Protein 2VCL (pdb70)

CATH classification: 3.40.1500.20

Nearest PDB structures (foldseek):
  2vcl-assembly1_A  TM=1.005E+00  e=4.544E-38  Prochlorococcus phage P-SSM2
  2vck-assembly1_A  TM=9.752E-01  e=2.702E-35  Prochlorococcus phage P-SSM2
  2x9i-assembly3_C  TM=9.672E-01  e=1.635E-34  Prochlorococcus phage P-SSM2
  2vgr-assembly2_B  TM=9.814E-01  e=5.224E-34  Prochlorococcus phage P-SSM2
  2vgr-assembly3_C  TM=9.741E-01  e=4.651E-34  Prochlorococcus phage P-SSM2

Secondary structure (DSSP, 8-state):
-TTHHHHHHHHHH-TT-EEEEEEEEEEE----EEEEEEEEEETTEEEEEEEEEEETTEEEEEEEEEEPBSS-PPEE-----BTTBEEEEE-EE-SSTT-----TTS----SSS------S--TT-EEEEE-GGGGGGGHHHHHHHHHHHH--TTT---B--GGGGHHHHH---------TTT-HHHHHHHIIIIITTT-

B-factor: mean 17.0, std 8.69, range [6.97, 57.71]

Organism: Prochlorococcus phage P-SSM2 (NCBI:txid268746)

Structure (mmCIF, N/CA/C/O backbone):
data_2VCL
#
_entry.id   2VCL
#
_cell.length_a   42.500
_cell.length_b   72.470
_cell.length_c   90.940
_cell.angle_alpha   90.00
_cell.angle_beta   90.00
_cell.angle_gamma   90.00
#
_symmetry.space_group_name_H-M   'P 21 21 21'
#
loop_
_entity.id
_entity.type
_entity.pdbx_description
1 polymer 'CYANOBACTERIAL PHYCOERYTHROBILIN'
2 non-polymer GLYCEROL
3 water water
#
loop_
_atom_site.group_PDB
_atom_site.id
_atom_site.type_symbol
_atom_site.label_atom_id
_atom_site.label_alt_id
_atom_site.label_comp_id
_atom_site.label_asym_id
_atom_site.label_entity_id
_atom_site.label_seq_id
_atom_site.pdbx_PDB_ins_code
_atom_site.Cartn_x
_atom_site.Cartn_y
_atom_site.Cartn_z
_atom_site.occupancy
_atom_site.B_iso_or_equiv
_atom_site.auth_seq_id
_atom_site.auth_comp_id
_atom_site.auth_asym_id
_atom_site.auth_atom_id
_atom_site.pdbx_PDB_model_num
ATOM 1 N N . THR A 1 22 ? 12.136 1.834 6.756 1.00 21.05 22 THR A N 1
ATOM 2 C CA . THR A 1 22 ? 11.272 3.026 6.431 1.00 18.57 22 THR A CA 1
ATOM 3 C C . THR A 1 22 ? 12.087 4.077 5.711 1.00 18.03 22 THR A C 1
ATOM 4 O O . THR A 1 22 ? 13.302 4.279 6.025 1.00 20.89 22 THR A O 1
ATOM 8 N N . ILE A 1 23 ? 11.436 4.759 4.767 1.00 13.93 23 ILE A N 1
ATOM 9 C CA . ILE A 1 23 ? 12.097 5.858 4.075 1.00 12.48 23 ILE A CA 1
ATOM 10 C C . ILE A 1 23 ? 12.293 7.065 4.987 1.00 11.18 23 ILE A C 1
ATOM 11 O O . ILE A 1 23 ? 13.041 7.984 4.618 1.00 11.16 23 ILE A O 1
ATOM 16 N N . TRP A 1 24 ? 11.725 7.032 6.193 1.00 9.80 24 TRP A N 1
ATOM 17 C CA . TRP A 1 24 ? 11.782 8.174 7.108 1.00 8.78 24 TRP A CA 1
ATOM 18 C C . TRP A 1 24 ? 12.890 8.088 8.145 1.00 8.21 24 TRP A C 1
ATOM 19 O O . TRP A 1 24 ? 12.921 8.939 9.072 1.00 9.44 24 TRP A O 1
ATOM 30 N N . GLN A 1 25 ? 13.748 7.058 8.051 1.00 9.91 25 GLN A N 1
ATOM 31 C CA . GLN A 1 25 ? 14.740 6.843 9.121 1.00 10.10 25 GLN A CA 1
ATOM 32 C C . GLN A 1 25 ? 15.600 8.043 9.419 1.00 10.09 25 GLN A C 1
ATOM 33 O O . GLN A 1 25 ? 15.937 8.286 10.589 1.00 11.16 25 GLN A O 1
ATOM 39 N N . ASN A 1 26 ? 15.982 8.823 8.402 1.00 9.23 26 ASN A N 1
ATOM 40 C CA . ASN A 1 26 ? 16.845 9.954 8.720 1.00 9.95 26 ASN A CA 1
ATOM 41 C C . ASN A 1 26 ? 16.111 11.062 9.463 1.00 9.36 26 ASN A C 1
ATOM 42 O O . ASN A 1 26 ? 16.715 11.782 10.284 1.00 10.99 26 ASN A O 1
ATOM 47 N N . TYR A 1 27 ? 14.810 11.217 9.170 1.00 9.74 27 TYR A N 1
ATOM 48 C CA . TYR A 1 27 ? 13.996 12.172 9.926 1.00 8.34 27 TYR A CA 1
ATOM 49 C C . TYR A 1 27 ? 13.877 11.704 11.359 1.00 8.90 27 TYR A C 1
ATOM 50 O O . TYR A 1 27 ? 14.001 12.498 12.283 1.00 10.25 27 TYR A O 1
ATOM 59 N N . ILE A 1 28 ? 13.605 10.410 11.526 1.00 8.91 28 ILE A N 1
ATOM 60 C CA . ILE A 1 28 ? 13.361 9.859 12.890 1.00 9.70 28 ILE A CA 1
ATOM 61 C C . ILE A 1 28 ? 14.668 10.004 13.677 1.00 10.75 28 ILE A C 1
ATOM 62 O O . ILE A 1 28 ? 14.669 10.424 14.865 1.00 10.56 28 ILE A O 1
ATOM 67 N N . ASP A 1 29 ? 15.786 9.648 13.047 1.00 10.94 29 ASP A N 1
ATOM 68 C CA . ASP A 1 29 ? 17.082 9.809 13.745 1.00 11.59 29 ASP A CA 1
ATOM 69 C C . ASP A 1 29 ? 17.335 11.259 14.145 1.00 11.53 29 ASP A C 1
ATOM 70 O O . ASP A 1 29 ? 17.794 11.528 15.259 1.00 12.92 29 ASP A O 1
ATOM 75 N N . ALA A 1 30 ? 17.010 12.213 13.262 1.00 11.25 30 ALA A N 1
ATOM 76 C CA . ALA A 1 30 ? 17.281 13.607 13.565 1.00 10.98 30 ALA A CA 1
ATOM 77 C C . ALA A 1 30 ? 16.402 14.004 14.777 1.00 12.16 30 ALA A C 1
ATOM 78 O O . ALA A 1 30 ? 16.862 14.696 15.699 1.00 11.73 30 ALA A O 1
ATOM 80 N N . LEU A 1 31 ? 15.144 13.555 14.782 1.00 10.75 31 LEU A N 1
ATOM 81 C CA . LEU A 1 31 ? 14.234 13.956 15.839 1.00 11.08 31 LEU A CA 1
ATOM 82 C C . LEU A 1 31 ? 14.767 13.551 17.207 1.00 11.80 31 LEU A C 1
ATOM 83 O O . LEU A 1 31 ? 14.797 14.362 18.145 1.00 12.94 31 LEU A O 1
ATOM 88 N N . PHE A 1 32 ? 15.218 12.323 17.297 1.00 11.42 32 PHE A N 1
ATOM 89 C CA . PHE A 1 32 ? 15.714 11.826 18.603 1.00 12.61 32 PHE A CA 1
ATOM 90 C C . PHE A 1 32 ? 17.199 12.130 18.895 1.00 14.34 32 PHE A C 1
ATOM 91 O O . PHE A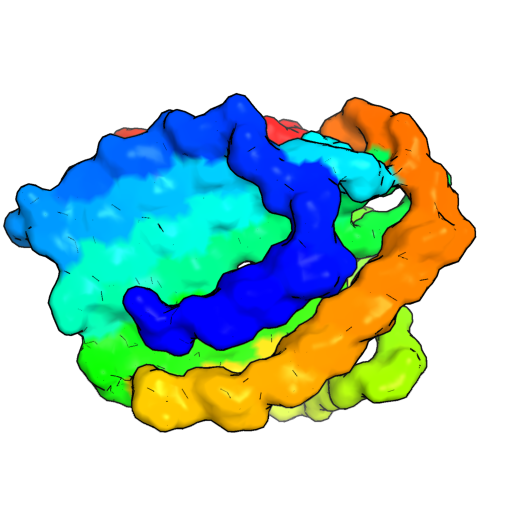 1 32 ? 17.653 11.994 20.050 1.00 15.64 32 PHE A O 1
ATOM 99 N N . GLU A 1 33 ? 17.928 12.629 17.910 1.00 13.52 33 GLU A N 1
ATOM 100 C CA . GLU A 1 33 ? 19.213 13.260 18.217 1.00 14.64 33 GLU A CA 1
ATOM 101 C C . GLU A 1 33 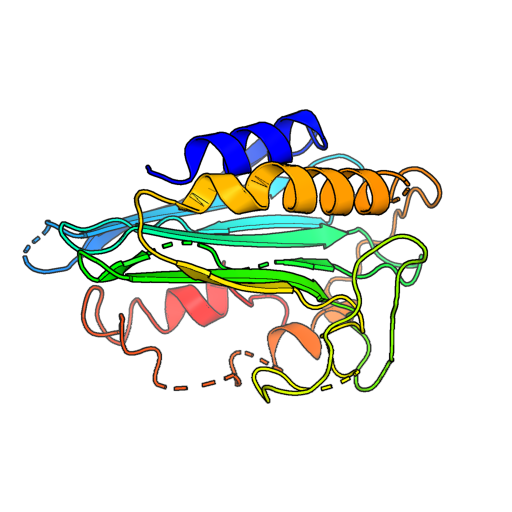? 18.983 14.612 18.880 1.00 14.38 33 GLU A C 1
ATOM 102 O O . GLU A 1 33 ? 19.682 14.985 19.847 1.00 15.08 33 GLU A O 1
ATOM 108 N N . THR A 1 34 ? 17.982 15.348 18.406 1.00 13.91 34 THR A N 1
ATOM 109 C CA . THR A 1 34 ? 17.681 16.666 18.988 1.00 12.88 34 THR A CA 1
ATOM 110 C C . THR A 1 34 ? 17.061 16.507 20.356 1.00 13.07 34 THR A C 1
ATOM 111 O O . THR A 1 34 ? 17.393 17.269 21.273 1.00 13.39 34 THR A O 1
ATOM 115 N N . PHE A 1 35 ? 16.172 15.506 20.498 1.00 11.93 35 PHE A N 1
ATOM 116 C CA . PHE A 1 35 ? 15.449 15.268 21.766 1.00 11.48 35 PHE A CA 1
ATOM 117 C C . PHE A 1 35 ? 15.708 13.850 22.276 1.00 12.33 35 PHE A C 1
ATOM 118 O O . PHE A 1 35 ? 14.828 12.998 22.226 1.00 12.73 35 PHE A O 1
ATOM 126 N N . PRO A 1 36 ? 16.946 13.594 22.753 1.00 13.28 36 PRO A N 1
ATOM 127 C CA . PRO A 1 36 ? 17.308 12.223 23.193 1.00 14.68 36 PRO A CA 1
ATOM 128 C C . PRO A 1 36 ? 16.571 11.829 24.469 1.00 14.81 36 PRO A C 1
ATOM 129 O O . PRO A 1 36 ? 16.521 10.636 24.817 1.00 16.55 36 PRO A O 1
ATOM 133 N N . GLN A 1 37 ? 15.978 12.794 25.152 1.00 14.33 37 GLN A N 1
ATOM 134 C CA . GLN A 1 37 ? 15.221 12.482 26.355 1.00 13.43 37 GLN A CA 1
ATOM 135 C C . GLN A 1 37 ? 13.912 11.757 26.076 1.00 13.68 37 GLN A C 1
ATOM 136 O O . GLN A 1 37 ? 13.320 11.204 26.987 1.00 14.53 37 GLN A O 1
ATOM 142 N N . LEU A 1 38 ? 13.415 11.788 24.826 1.00 13.15 38 LEU A N 1
ATOM 143 C CA . LEU A 1 38 ? 12.103 11.237 24.553 1.00 13.08 38 LEU A CA 1
ATOM 144 C C . LEU A 1 38 ? 12.223 9.746 24.317 1.00 14.74 38 LEU A C 1
ATOM 145 O O . LEU A 1 38 ? 12.529 9.294 23.200 1.00 15.99 38 LEU A O 1
ATOM 150 N N . GLU A 1 39 ? 12.029 9.018 25.396 1.00 13.64 39 GLU A N 1
ATOM 151 C CA . GLU A 1 39 ? 12.179 7.564 25.409 1.00 16.29 39 GLU A CA 1
ATOM 152 C C . GLU A 1 39 ? 10.818 6.903 25.405 1.00 13.82 39 GLU A C 1
ATOM 153 O O . GLU A 1 39 ? 9.872 7.432 25.932 1.00 13.56 39 GLU A O 1
ATOM 159 N N . ILE A 1 40 ? 10.722 5.719 24.787 1.00 14.52 40 ILE A N 1
ATOM 160 C CA . ILE A 1 40 ? 9.413 5.044 24.713 1.00 14.14 40 ILE A CA 1
ATOM 161 C C . ILE A 1 40 ? 8.935 4.667 26.119 1.00 14.08 40 ILE A C 1
ATOM 162 O O . ILE A 1 40 ? 9.679 3.979 26.886 1.00 17.49 40 ILE A O 1
ATOM 167 N N . SER A 1 41 ? 7.761 5.130 26.478 1.00 13.59 41 SER A N 1
ATOM 168 C CA . SER A 1 41 ? 7.188 4.798 27.773 1.00 14.79 41 SER A CA 1
ATOM 169 C C . SER A 1 41 ? 6.066 3.764 27.627 1.00 14.93 41 SER A C 1
ATOM 170 O O . SER A 1 41 ? 5.756 3.032 28.577 1.00 16.26 41 SER A O 1
ATOM 173 N N . GLU A 1 42 ? 5.441 3.693 26.452 1.00 14.25 42 GLU A N 1
ATOM 174 C CA . GLU A 1 42 ? 4.405 2.675 26.183 1.00 13.50 42 GLU A CA 1
ATOM 175 C C . GLU A 1 42 ? 4.463 2.385 24.685 1.00 13.26 42 GLU A C 1
ATOM 176 O O . GLU A 1 42 ? 4.455 3.322 23.867 1.00 13.69 42 GLU A O 1
ATOM 182 N N . VAL A 1 43 ? 4.502 1.111 24.317 1.00 12.01 43 VAL A N 1
ATOM 183 C CA . VAL A 1 43 ? 4.143 0.714 22.945 1.00 11.72 43 VAL A CA 1
ATOM 184 C C . VAL A 1 43 ? 2.624 0.482 22.945 1.00 11.93 43 VAL A C 1
ATOM 185 O O . VAL A 1 43 ? 2.090 -0.547 23.402 1.00 12.32 43 VAL A O 1
ATOM 189 N N . TRP A 1 44 ? 1.884 1.496 22.512 1.00 11.37 44 TRP A N 1
ATOM 190 C CA . TRP A 1 44 ? 0.458 1.539 22.660 1.00 10.35 44 TRP A CA 1
ATOM 191 C C . TRP A 1 44 ? -0.268 0.473 21.825 1.00 10.71 44 TRP A C 1
ATOM 192 O O . TRP A 1 44 ? -1.297 -0.071 22.245 1.00 11.55 44 TRP A O 1
ATOM 203 N N . ALA A 1 45 ? 0.231 0.251 20.603 1.00 10.36 45 ALA A N 1
ATOM 204 C CA . ALA A 1 45 ? -0.381 -0.729 19.713 1.00 11.57 45 ALA A CA 1
ATOM 205 C C . ALA A 1 45 ? 0.612 -1.259 18.713 1.00 10.26 45 ALA A C 1
ATOM 206 O O . ALA A 1 45 ? 1.487 -0.515 18.235 1.00 10.23 45 ALA A O 1
ATOM 208 N N . LYS A 1 46 ? 0.495 -2.558 18.403 1.00 9.71 46 LYS A N 1
ATOM 209 C CA . LYS A 1 46 ? 1.097 -3.142 17.200 1.00 9.74 46 LYS A CA 1
ATOM 210 C C . LYS A 1 46 ? -0.053 -3.856 16.526 1.00 12.27 46 LYS A C 1
ATOM 211 O O . LYS A 1 46 ? -0.640 -4.786 17.102 1.00 12.71 46 LYS A O 1
ATOM 217 N N . TRP A 1 47 ? -0.401 -3.424 15.320 1.00 11.32 47 TRP A N 1
ATOM 218 C CA . TRP A 1 47 ? -1.563 -3.943 14.603 1.00 11.97 47 TRP A CA 1
ATOM 219 C C . TRP A 1 47 ? -1.207 -4.353 13.211 1.00 13.75 47 TRP A C 1
ATOM 220 O O . TRP A 1 47 ? -0.359 -3.720 12.552 1.00 13.47 47 TRP A O 1
ATOM 231 N N . ASP A 1 48 ? -1.851 -5.446 12.776 1.00 13.57 48 ASP A N 1
ATOM 232 C CA . ASP A 1 48 ? -1.874 -5.798 11.354 1.00 14.93 48 ASP A CA 1
ATOM 233 C C . ASP A 1 48 ? -3.149 -5.358 10.719 1.00 16.06 48 ASP A C 1
ATOM 234 O O . ASP A 1 48 ? -4.198 -5.337 11.345 1.00 16.80 48 ASP A O 1
ATOM 239 N N . GLY A 1 49 ? -3.071 -5.002 9.432 1.00 14.79 49 GLY A N 1
ATOM 240 C CA . GLY A 1 49 ? -4.260 -4.668 8.670 1.00 16.60 49 GLY A CA 1
ATOM 241 C C . GLY A 1 49 ? -3.981 -4.959 7.197 1.00 15.61 49 GLY A C 1
ATOM 242 O O . GLY A 1 49 ? -2.975 -5.608 6.853 1.00 16.14 49 GLY A O 1
ATOM 243 N N . GLY A 1 50 ? -4.835 -4.393 6.367 1.00 18.26 50 GLY A N 1
ATOM 244 C CA . GLY A 1 50 ? -4.635 -4.460 4.916 1.00 19.62 50 GLY A CA 1
ATOM 245 C C . GLY A 1 50 ? -4.972 -5.846 4.399 1.00 21.85 50 GLY A C 1
ATOM 246 O O . GLY A 1 50 ? -5.892 -6.517 4.926 1.00 22.57 50 GLY A O 1
ATOM 247 N N . ASN A 1 51 ? -4.259 -6.261 3.356 1.00 22.08 51 ASN A N 1
ATOM 248 C CA . ASN A 1 51 ? -4.534 -7.557 2.725 1.00 23.97 51 ASN A CA 1
ATOM 249 C C . ASN A 1 51 ? -3.994 -8.680 3.568 1.00 23.99 51 ASN A C 1
ATOM 250 O O . ASN A 1 51 ? -2.826 -8.677 3.930 1.00 24.49 51 ASN A O 1
ATOM 255 N N . GLY A 1 57 ? -1.565 -9.761 7.778 1.00 25.15 57 GLY A N 1
ATOM 256 C CA . GLY A 1 57 ? -1.870 -8.557 6.959 1.00 23.64 57 GLY A CA 1
ATOM 257 C C . GLY A 1 57 ? -0.629 -7.853 6.433 1.00 22.31 57 GLY A C 1
ATOM 258 O O . GLY A 1 57 ? 0.418 -7.844 7.100 1.00 24.31 57 GLY A O 1
ATOM 259 N N . ASP A 1 58 ? -0.735 -7.253 5.234 1.00 20.17 58 ASP A N 1
ATOM 260 C CA . ASP A 1 58 ? 0.406 -6.562 4.623 1.00 17.89 58 ASP A CA 1
ATOM 261 C C . ASP A 1 58 ? 0.614 -5.108 5.093 1.00 16.92 58 ASP A C 1
ATOM 262 O O . ASP A 1 58 ? 1.617 -4.503 4.722 1.00 16.65 58 ASP A O 1
ATOM 267 N N . ALA A 1 59 ? -0.279 -4.626 5.945 1.00 15.40 59 ALA A N 1
ATOM 268 C CA . ALA A 1 59 ? -0.116 -3.304 6.579 1.00 14.52 59 ALA A CA 1
ATOM 269 C C . ALA A 1 59 ? 0.216 -3.509 8.052 1.00 15.02 59 ALA A C 1
ATOM 270 O O . ALA A 1 59 ? -0.408 -4.328 8.716 1.00 15.14 59 ALA A O 1
ATOM 272 N N . LYS A 1 60 ? 1.216 -2.783 8.530 1.00 12.82 60 LYS A N 1
ATOM 273 C CA . LYS A 1 60 ? 1.687 -2.907 9.921 1.00 12.99 60 LYS A CA 1
ATOM 274 C C . LYS A 1 60 ? 1.672 -1.513 10.518 1.00 13.23 60 LYS A C 1
ATOM 275 O O . LYS A 1 60 ? 2.259 -0.571 9.934 1.00 14.11 60 LYS A O 1
ATOM 281 N N . LEU A 1 61 ? 1.088 -1.415 11.703 1.00 11.06 61 LEU A N 1
ATOM 282 C CA . LEU A 1 61 ? 1.028 -0.134 12.432 1.00 11.14 61 LEU A CA 1
ATOM 283 C C . LEU A 1 61 ? 1.736 -0.310 13.767 1.00 11.10 61 LEU A C 1
ATOM 284 O O . LEU A 1 61 ? 1.517 -1.308 14.479 1.00 11.60 61 LEU A O 1
ATOM 289 N N . THR A 1 62 ? 2.549 0.681 14.124 1.00 10.82 62 THR A N 1
ATOM 290 C CA . THR A 1 62 ? 3.247 0.771 15.417 1.00 10.73 62 THR A CA 1
ATOM 291 C C . THR A 1 62 ? 2.873 2.110 16.024 1.00 10.99 62 THR A C 1
ATOM 292 O O . THR A 1 62 ? 2.974 3.132 15.339 1.00 10.68 62 THR A O 1
ATOM 296 N N . ALA A 1 63 ? 2.439 2.103 17.286 1.00 9.21 63 ALA A N 1
ATOM 297 C CA . ALA A 1 63 ? 2.026 3.371 17.952 1.00 9.48 63 ALA A CA 1
ATOM 298 C C . ALA A 1 63 ? 2.778 3.428 19.260 1.00 10.59 63 ALA A C 1
ATOM 299 O O . ALA A 1 63 ? 2.538 2.565 20.125 1.00 10.98 63 ALA A O 1
ATOM 301 N N . ASN A 1 64 ? 3.649 4.424 19.415 1.00 9.90 64 ASN A N 1
ATOM 302 C CA . ASN A 1 64 ? 4.418 4.567 20.642 1.00 9.54 64 ASN A CA 1
ATOM 303 C C . ASN A 1 64 ? 4.070 5.862 21.345 1.00 10.87 64 ASN A C 1
ATOM 304 O O . ASN A 1 64 ? 3.888 6.904 20.703 1.00 9.85 64 ASN A O 1
ATOM 309 N N . ILE A 1 65 ? 4.092 5.803 22.671 1.00 9.58 65 ILE A N 1
ATOM 310 C CA . ILE A 1 65 ? 4.111 7.038 23.483 1.00 11.10 65 ILE A CA 1
ATOM 311 C C . ILE A 1 65 ? 5.506 7.204 24.063 1.00 11.17 65 ILE A C 1
ATOM 312 O O . ILE A 1 65 ? 6.117 6.229 24.573 1.00 11.88 65 ILE A O 1
ATOM 317 N N . ARG A 1 66 ? 6.053 8.414 23.923 1.00 9.89 66 ARG A N 1
ATOM 318 C CA . ARG A 1 66 ? 7.377 8.715 24.482 1.00 10.79 66 ARG A CA 1
ATOM 319 C C . ARG A 1 66 ? 7.199 9.832 25.494 1.00 10.93 66 ARG A C 1
ATOM 320 O O . ARG A 1 66 ? 6.299 10.667 25.376 1.00 10.89 66 ARG A O 1
ATOM 328 N N . THR A 1 67 ? 8.022 9.758 26.538 1.00 10.73 67 THR A N 1
ATOM 329 C CA . THR A 1 67 ? 8.006 10.792 27.578 1.00 11.88 67 THR A CA 1
ATOM 330 C C . THR A 1 67 ? 9.436 11.201 27.889 1.00 12.26 67 THR A C 1
ATOM 331 O O . THR A 1 67 ? 10.383 10.491 27.537 1.00 13.90 67 THR A O 1
ATOM 335 N N . GLY A 1 68 ? 9.587 12.352 28.554 1.00 13.00 68 GLY A N 1
ATOM 336 C CA . GLY A 1 68 ? 10.902 12.812 28.895 1.00 12.42 68 GLY A CA 1
ATOM 337 C C . GLY A 1 68 ? 10.915 14.286 29.213 1.00 12.37 68 GLY A C 1
ATOM 338 O O . GLY A 1 68 ? 9.911 14.967 29.079 1.00 13.29 68 GLY A O 1
ATOM 339 N N . GLU A 1 69 ? 12.075 14.738 29.695 1.00 11.92 69 GLU A N 1
ATOM 340 C CA . GLU A 1 69 ? 12.197 16.096 30.207 1.00 13.74 69 GLU A CA 1
ATOM 341 C C . GLU A 1 69 ? 11.587 17.140 29.242 1.00 12.29 69 GLU A C 1
ATOM 342 O O . GLU A 1 69 ? 11.886 17.142 28.051 1.00 11.64 69 GLU A O 1
ATOM 348 N N . HIS A 1 70 ? 10.773 18.019 29.823 1.00 11.82 70 HIS A N 1
ATOM 349 C CA . HIS A 1 70 ? 10.155 19.193 29.133 1.00 10.88 70 HIS A CA 1
ATOM 350 C C . HIS A 1 70 ? 8.889 18.872 28.343 1.00 11.21 70 HIS A C 1
ATOM 351 O O . HIS A 1 70 ? 8.202 19.818 27.924 1.00 11.10 70 HIS A O 1
ATOM 358 N N . PHE A 1 71 ? 8.554 17.570 28.216 1.00 10.21 71 PHE A N 1
ATOM 359 C CA . PHE A 1 71 ? 7.397 17.148 27.385 1.00 11.02 71 PHE A CA 1
ATOM 360 C C . PHE A 1 71 ? 6.331 16.451 28.200 1.00 11.44 71 PHE A C 1
ATOM 361 O O . PHE A 1 71 ? 6.684 15.744 29.179 1.00 13.36 71 PHE A O 1
ATOM 369 N N . LEU A 1 72 ? 5.044 16.624 27.827 1.00 11.19 72 LEU A N 1
ATOM 370 C CA . LEU A 1 72 ? 3.975 15.800 28.339 1.00 12.20 72 LEU A CA 1
ATOM 371 C C . LEU A 1 72 ? 4.086 14.448 27.653 1.00 11.92 72 LEU A C 1
ATOM 372 O O . LEU A 1 72 ? 4.005 13.393 28.296 1.00 14.09 72 LEU A O 1
ATOM 377 N N . LYS A 1 73 ? 4.224 14.480 26.327 1.00 11.54 73 LYS A N 1
ATOM 378 C CA . LYS A 1 73 ? 4.418 13.238 25.587 1.00 10.68 73 LYS A CA 1
ATOM 379 C C . LYS A 1 73 ? 4.856 13.559 24.167 1.00 10.78 73 LYS A C 1
ATOM 380 O O . LYS A 1 73 ? 4.652 14.676 23.706 1.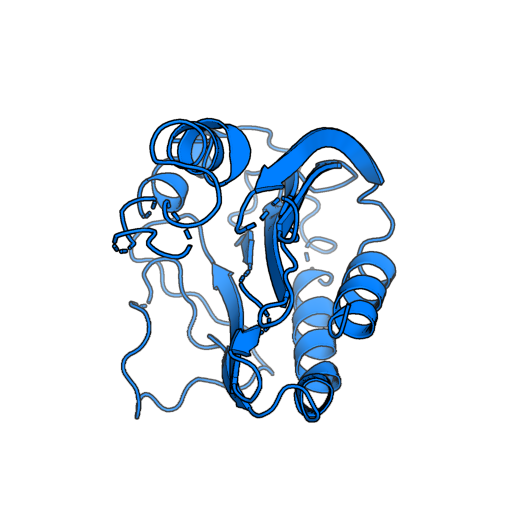00 11.08 73 LYS A O 1
ATOM 386 N N . ALA A 1 74 ? 5.453 12.581 23.503 1.00 10.80 74 ALA A N 1
ATOM 387 C CA . ALA A 1 74 ? 5.520 12.569 22.040 1.00 10.74 74 ALA A CA 1
ATOM 388 C C . ALA A 1 74 ? 4.747 11.336 21.632 1.00 12.58 74 ALA A C 1
ATOM 389 O O . ALA A 1 74 ? 4.977 10.248 22.146 1.00 13.95 74 ALA A O 1
ATOM 391 N N . ARG A 1 75 ? 3.825 11.490 20.703 1.00 10.21 75 ARG A N 1
ATOM 392 C CA . ARG A 1 75 ? 3.074 10.323 20.291 1.00 10.77 75 ARG A CA 1
ATOM 393 C C . ARG A 1 75 ? 3.388 10.088 18.840 1.00 9.13 75 ARG A C 1
ATOM 394 O O . ARG A 1 75 ? 3.220 10.980 17.973 1.00 9.54 75 ARG A O 1
ATOM 402 N N . GLU A 1 76 ? 3.847 8.875 18.603 1.00 9.13 76 GLU A N 1
ATOM 403 C CA . GLU A 1 76 ? 4.422 8.519 17.310 1.00 9.81 76 GLU A CA 1
ATOM 404 C C . GLU A 1 76 ? 3.657 7.362 16.646 1.00 11.00 76 GLU A C 1
ATOM 405 O O . GLU A 1 76 ? 3.564 6.278 17.240 1.00 10.99 76 GLU A O 1
ATOM 411 N N . ALA A 1 77 ? 3.122 7.589 15.444 1.00 9.96 77 ALA A N 1
ATOM 412 C CA . ALA A 1 77 ? 2.424 6.554 14.671 1.00 11.05 77 ALA A CA 1
ATOM 413 C C . ALA A 1 77 ? 3.249 6.244 13.440 1.00 11.35 77 ALA A C 1
ATOM 414 O O . ALA A 1 77 ? 3.680 7.126 12.713 1.00 12.24 77 ALA A O 1
ATOM 416 N N A HIS A 1 78 ? 3.420 4.969 13.150 0.50 10.98 78 HIS A N 1
ATOM 417 N N B HIS A 1 78 ? 3.515 4.965 13.248 0.50 11.56 78 HIS A N 1
ATOM 418 C CA A HIS A 1 78 ? 4.225 4.599 11.991 0.50 10.71 78 HIS A CA 1
ATOM 419 C CA B HIS A 1 78 ? 4.149 4.533 12.025 0.50 11.49 78 HIS A CA 1
ATOM 420 C C A HIS A 1 78 ? 3.562 3.407 11.323 0.50 9.75 78 HIS A C 1
ATOM 421 C C B HIS A 1 78 ? 3.294 3.462 11.384 0.50 10.92 78 HIS A C 1
ATOM 422 O O A HIS A 1 78 ? 3.502 2.331 11.928 0.50 8.28 78 HIS A O 1
ATOM 423 O O B HIS A 1 78 ? 2.811 2.525 12.039 0.50 10.59 78 HIS A O 1
ATOM 436 N N . ILE A 1 79 ? 3.081 3.619 10.084 1.00 11.20 79 ILE A N 1
ATOM 437 C CA . ILE A 1 79 ? 2.273 2.629 9.349 1.00 11.67 79 ILE A CA 1
ATOM 438 C C . ILE A 1 79 ? 2.967 2.363 8.052 1.00 12.32 79 ILE A C 1
ATOM 439 O O . ILE A 1 79 ? 3.393 3.300 7.364 1.00 12.75 79 ILE A O 1
ATOM 444 N N . VAL A 1 80 ? 3.114 1.087 7.699 1.00 12.93 80 VAL A N 1
ATOM 445 C CA A VAL A 1 80 ? 3.759 0.743 6.414 0.50 13.79 80 VAL A CA 1
ATOM 446 C CA B VAL A 1 80 ? 3.809 0.722 6.450 0.50 14.17 80 VAL A CA 1
ATOM 447 C C . VAL A 1 80 ? 2.989 -0.352 5.724 1.00 14.91 80 VAL A C 1
ATOM 448 O O . VAL A 1 80 ? 2.432 -1.265 6.371 1.00 14.22 80 VAL A O 1
ATOM 455 N N . ASP A 1 81 ? 2.911 -0.245 4.402 1.00 13.24 81 ASP A N 1
ATOM 456 C CA . ASP A 1 81 ? 2.348 -1.344 3.618 1.00 16.09 81 ASP A CA 1
ATOM 457 C C . ASP A 1 81 ? 3.075 -1.287 2.275 1.00 16.20 81 ASP A C 1
ATOM 458 O O . ASP A 1 81 ? 4.008 -0.477 2.105 1.00 16.30 81 ASP A O 1
ATOM 463 N N . PRO A 1 82 ? 2.743 -2.213 1.342 1.00 17.15 82 PRO A N 1
ATOM 464 C CA . PRO A 1 82 ? 3.519 -2.202 0.094 1.00 18.06 82 PRO A CA 1
ATOM 465 C C . PRO A 1 82 ? 3.569 -0.883 -0.687 1.00 17.71 82 PRO A C 1
ATOM 466 O O . PRO A 1 82 ? 4.481 -0.723 -1.499 1.00 19.44 82 PRO A O 1
ATOM 470 N N . ASN A 1 83 ? 2.614 0.016 -0.478 1.00 16.74 83 ASN A N 1
ATOM 471 C CA . ASN A 1 83 ? 2.529 1.265 -1.248 1.00 16.79 83 ASN A CA 1
ATOM 472 C C . ASN A 1 83 ? 2.497 2.504 -0.385 1.00 15.11 83 ASN A C 1
ATOM 473 O O . ASN A 1 83 ? 2.215 3.587 -0.869 1.00 14.52 83 ASN A O 1
ATOM 478 N N . SER A 1 84 ? 2.764 2.324 0.915 1.00 14.12 84 SER A N 1
ATOM 479 C CA . SER A 1 84 ? 2.691 3.470 1.834 1.00 13.84 84 SER A CA 1
ATOM 480 C C . SER A 1 84 ? 3.707 3.391 2.968 1.00 13.10 84 SER A C 1
ATOM 481 O O . SER A 1 84 ? 4.177 2.303 3.338 1.00 12.44 84 SER A O 1
ATOM 484 N N . ASP A 1 85 ? 4.053 4.564 3.512 1.00 10.81 85 ASP A N 1
ATOM 485 C CA . ASP A 1 85 ? 4.985 4.611 4.638 1.00 10.46 85 ASP A CA 1
ATOM 486 C C . ASP A 1 85 ? 4.713 5.932 5.312 1.00 10.47 85 ASP A C 1
ATOM 487 O O . ASP A 1 85 ? 5.044 6.978 4.759 1.00 9.26 85 ASP A O 1
ATOM 492 N N . ILE A 1 86 ? 4.061 5.879 6.472 1.00 10.67 86 ILE A N 1
ATOM 493 C CA . ILE A 1 86 ? 3.498 7.088 7.071 1.00 11.72 86 ILE A CA 1
ATOM 494 C C . ILE A 1 86 ? 4.036 7.240 8.451 1.00 12.06 86 ILE A C 1
ATOM 495 O O . ILE A 1 86 ? 3.888 6.316 9.254 1.00 12.43 86 ILE A O 1
ATOM 500 N N . TYR A 1 87 ? 4.645 8.386 8.751 1.00 9.06 87 TYR A N 1
ATOM 501 C CA . TYR A 1 87 ? 5.229 8.613 10.089 1.00 10.10 87 TYR A CA 1
ATOM 502 C C . TYR A 1 87 ? 4.570 9.874 10.582 1.00 9.24 87 TYR A C 1
ATOM 503 O O . TYR A 1 87 ? 4.743 10.967 10.004 1.00 10.80 87 TYR A O 1
ATOM 512 N N . ASN A 1 88 ? 3.723 9.743 11.596 1.00 9.13 88 ASN A N 1
ATOM 513 C CA . ASN A 1 88 ? 2.865 10.852 12.030 1.00 9.94 88 ASN A CA 1
ATOM 514 C C . ASN A 1 88 ? 3.151 11.030 13.508 1.00 10.13 88 ASN A C 1
ATOM 515 O O . ASN A 1 88 ? 2.760 10.179 14.302 1.00 9.19 88 ASN A O 1
ATOM 520 N N . THR A 1 89 ? 3.788 12.140 13.874 1.00 9.04 89 THR A N 1
ATOM 521 C CA . THR A 1 89 ? 4.294 12.285 15.245 1.00 8.49 89 THR A CA 1
ATOM 522 C C . THR A 1 89 ? 4.052 13.698 15.712 1.00 9.53 89 THR A C 1
ATOM 523 O O . THR A 1 89 ? 4.279 14.640 14.949 1.00 9.05 89 THR A O 1
ATOM 527 N N . ILE A 1 90 ? 3.573 13.858 16.945 1.00 8.43 90 ILE A N 1
ATOM 528 C CA . ILE A 1 90 ? 3.463 15.211 17.520 1.00 8.86 90 ILE A CA 1
ATOM 529 C C . ILE A 1 90 ? 4.142 15.223 18.882 1.00 8.17 90 ILE A C 1
ATOM 530 O O . ILE A 1 90 ? 3.934 14.304 19.681 1.00 8.34 90 ILE A O 1
ATOM 535 N N . LEU A 1 91 ? 4.956 16.263 19.095 1.00 8.55 91 LEU A N 1
ATOM 536 C CA . LEU A 1 91 ? 5.577 16.496 20.406 1.00 8.95 91 LEU A CA 1
ATOM 537 C C . LEU A 1 91 ? 4.687 17.493 21.125 1.00 7.49 91 LEU A C 1
ATOM 538 O O . LEU A 1 91 ? 4.465 18.608 20.609 1.00 8.33 91 LEU A O 1
ATOM 543 N N . TYR A 1 92 ? 4.216 17.128 22.321 1.00 8.22 92 TYR A N 1
ATOM 544 C CA . TYR A 1 92 ? 3.363 18.007 23.167 1.00 8.90 92 TYR A CA 1
ATOM 545 C C . TYR A 1 92 ? 4.235 18.464 24.347 1.00 9.19 92 TYR A C 1
ATOM 546 O O . TYR A 1 92 ? 4.555 17.659 25.216 1.00 9.67 92 TYR A O 1
ATOM 555 N N . PRO A 1 93 ? 4.646 19.730 24.381 1.00 9.06 93 PRO A N 1
ATOM 556 C CA . PRO A 1 93 ? 5.485 20.156 25.516 1.00 9.27 93 PRO A CA 1
ATOM 557 C C . PRO A 1 93 ? 4.658 20.305 26.794 1.00 8.47 93 PRO A C 1
ATOM 558 O O . PRO A 1 93 ? 3.432 20.464 26.771 1.00 10.34 93 PRO A O 1
ATOM 562 N N . LYS A 1 94 ? 5.382 20.300 27.917 1.00 10.05 94 LYS A N 1
ATOM 563 C CA . LYS A 1 94 ? 4.746 20.677 29.163 1.00 9.76 94 LYS A CA 1
ATOM 564 C C . LYS A 1 94 ? 4.197 22.103 29.023 1.00 11.32 94 LYS A C 1
ATOM 565 O O . LYS A 1 94 ? 4.659 22.882 28.156 1.00 10.55 94 LYS A O 1
ATOM 571 N N . THR A 1 95 ? 3.245 22.436 29.900 1.00 10.80 95 THR A N 1
ATOM 572 C CA . THR A 1 95 ? 2.445 23.615 29.732 1.00 11.84 95 THR A CA 1
ATOM 573 C C . THR A 1 95 ? 2.875 24.768 30.632 1.00 13.09 95 THR A C 1
ATOM 574 O O . THR A 1 95 ? 3.724 24.630 31.506 1.00 14.31 95 THR A O 1
ATOM 578 N N . GLY A 1 96 ? 2.317 25.930 30.303 1.00 12.96 96 GLY A N 1
ATOM 579 C CA . GLY A 1 96 ? 2.527 27.134 31.105 1.00 14.56 96 GLY A CA 1
ATOM 580 C C . GLY A 1 96 ? 3.520 28.116 30.521 1.00 14.19 96 GLY A C 1
ATOM 581 O O . GLY A 1 96 ? 3.652 29.259 31.008 1.00 14.40 96 GLY A O 1
ATOM 582 N N . ALA A 1 97 ? 4.197 27.729 29.438 1.00 11.71 97 ALA A N 1
ATOM 583 C CA . ALA A 1 97 ? 5.163 28.561 28.746 1.00 11.66 97 ALA A CA 1
ATOM 584 C C . ALA A 1 97 ? 4.593 29.013 27.378 1.00 10.95 97 ALA A C 1
ATOM 585 O O . ALA A 1 97 ? 5.287 29.688 26.624 1.00 12.63 97 ALA A O 1
ATOM 587 N N . ASP A 1 98 ? 3.340 28.645 27.106 1.00 10.94 98 ASP A N 1
ATOM 588 C CA . ASP A 1 98 ? 2.665 29.039 25.870 1.00 10.43 98 ASP A CA 1
ATOM 589 C C . ASP A 1 98 ? 3.425 28.554 24.618 1.00 10.93 98 ASP A C 1
ATOM 590 O O . ASP A 1 98 ? 3.403 29.187 23.548 1.00 12.16 98 ASP A O 1
ATOM 595 N N . LEU 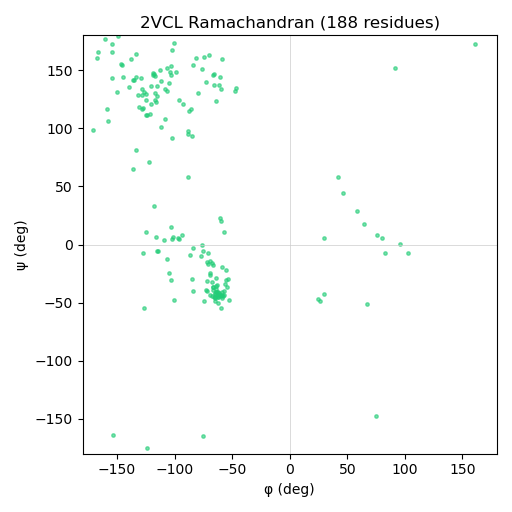A 1 99 ? 4.143 27.433 24.769 1.00 10.20 99 LEU A N 1
ATOM 596 C CA . LEU A 1 99 ? 4.859 26.829 23.630 1.00 9.99 99 LEU A CA 1
ATOM 597 C C . LEU A 1 99 ? 3.938 26.078 22.666 1.00 10.12 99 LEU A C 1
ATOM 598 O O . LEU A 1 99 ? 2.935 25.531 23.053 1.00 9.31 99 LEU A O 1
ATOM 603 N N . PRO A 1 100 ? 4.333 26.026 21.386 1.00 8.41 100 PRO A N 1
ATOM 604 C CA . PRO A 1 100 ? 3.566 25.199 20.434 1.00 8.16 100 PRO A CA 1
ATOM 605 C C . PRO A 1 100 ? 3.970 23.744 20.537 1.00 8.40 100 PRO A C 1
ATOM 606 O O . PRO A 1 100 ? 5.096 23.442 21.039 1.00 8.57 100 PRO A O 1
ATOM 610 N N . CYS A 1 101 ? 3.080 22.876 20.041 1.00 7.44 101 CYS A N 1
ATOM 611 C CA . CYS A 1 101 ? 3.541 21.504 19.690 1.00 8.77 101 CYS A CA 1
ATOM 612 C C . CYS A 1 101 ? 4.441 21.536 18.449 1.00 8.95 101 CYS A C 1
ATOM 613 O O . CYS A 1 101 ? 4.443 22.524 17.699 1.00 8.86 101 CYS A O 1
ATOM 616 N N . PHE A 1 102 ? 5.193 20.461 18.228 1.00 8.37 102 PHE A N 1
ATOM 617 C CA . PHE A 1 102 ? 5.868 20.309 16.940 1.00 8.26 102 PHE A CA 1
ATOM 618 C C . PHE A 1 102 ? 5.252 19.076 16.305 1.00 9.05 102 PHE A C 1
ATOM 619 O O . PHE A 1 102 ? 5.312 17.984 16.902 1.00 8.39 102 PHE A O 1
ATOM 627 N N . GLY A 1 103 ? 4.688 19.233 15.121 1.00 8.17 103 GLY A N 1
ATOM 628 C CA . GLY A 1 103 ? 3.976 18.100 14.502 1.00 9.57 103 GLY A CA 1
ATOM 629 C C . GLY A 1 103 ? 4.524 17.795 13.127 1.00 10.09 103 GLY A C 1
ATOM 630 O O . GLY A 1 103 ? 5.019 18.677 12.429 1.00 8.79 103 GLY A O 1
ATOM 639 N N . ASP A 1 105 ? 3.713 15.088 9.594 1.00 8.46 105 ASP A N 1
ATOM 640 C CA . ASP A 1 105 ? 2.946 14.007 8.907 1.00 9.38 105 ASP A CA 1
ATOM 641 C C . ASP A 1 105 ? 3.790 13.741 7.664 1.00 9.11 105 ASP A C 1
ATOM 642 O O . ASP A 1 105 ? 3.747 14.524 6.690 1.00 9.17 105 ASP A 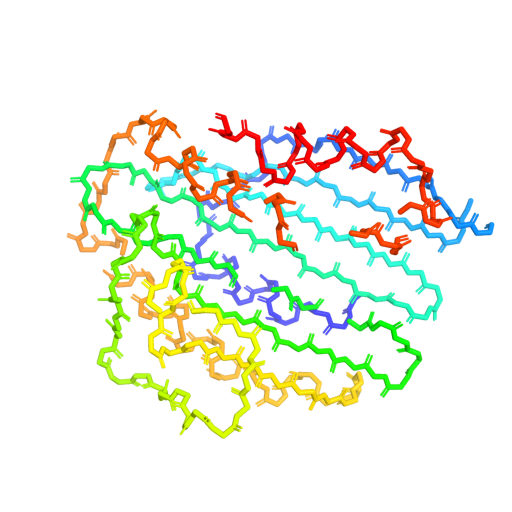O 1
ATOM 647 N N . LEU A 1 106 ? 4.619 12.691 7.750 1.00 7.65 106 LEU A N 1
ATOM 648 C CA . LEU A 1 106 ? 5.508 12.330 6.668 1.00 7.76 106 LEU A CA 1
ATOM 649 C C . LEU A 1 106 ? 4.862 11.127 5.985 1.00 7.71 106 LEU A C 1
ATOM 650 O O . LEU A 1 106 ? 4.925 9.999 6.478 1.00 8.58 106 LEU A O 1
ATOM 663 N N . LYS A 1 108 ? 4.274 8.815 2.674 1.00 9.75 108 LYS A N 1
ATOM 664 C CA . LYS A 1 108 ? 4.285 8.143 1.348 1.00 9.89 108 LYS A CA 1
ATOM 665 C C . LYS A 1 108 ? 2.924 7.492 1.227 1.00 11.04 108 LYS A C 1
ATOM 666 O O . LYS A 1 108 ? 2.589 6.621 2.014 1.00 10.87 108 LYS A O 1
ATOM 672 N N . PHE A 1 109 ? 2.121 7.923 0.246 1.00 10.58 109 PHE A N 1
ATOM 673 C CA . PHE A 1 109 ? 0.724 7.466 0.159 1.00 13.73 109 PHE A CA 1
ATOM 674 C C . PHE A 1 109 ? 0.453 6.636 -1.071 1.00 14.12 109 PHE A C 1
ATOM 675 O O . PHE A 1 109 ? -0.650 6.067 -1.221 1.00 16.72 109 PHE A O 1
ATOM 683 N N . SER A 1 110 ? 1.446 6.541 -1.930 1.00 14.92 110 SER A N 1
ATOM 684 C CA . SER A 1 110 ? 1.343 5.673 -3.084 1.00 15.84 110 SER A CA 1
ATOM 685 C C . SER A 1 110 ? 2.755 5.295 -3.476 1.00 16.23 110 SER A C 1
ATOM 686 O O . SER A 1 110 ? 3.747 5.839 -2.973 1.00 17.06 110 SER A O 1
ATOM 689 N N . ASP A 1 111 ? 2.871 4.374 -4.434 1.00 18.19 111 ASP A N 1
ATOM 690 C CA . ASP A 1 111 ? 4.178 3.895 -4.824 1.00 19.48 111 ASP A CA 1
ATOM 691 C C . ASP A 1 111 ? 5.145 5.009 -5.267 1.00 20.02 111 ASP A C 1
ATOM 692 O O . ASP A 1 111 ? 6.348 4.933 -5.041 1.00 22.52 111 ASP A O 1
ATOM 697 N N . LYS A 1 112 ? 4.605 6.051 -5.895 1.00 19.76 112 LYS A N 1
ATOM 698 C CA . LYS A 1 112 ? 5.424 7.133 -6.436 1.00 19.57 112 LYS A CA 1
ATOM 699 C C . LYS A 1 112 ? 5.227 8.520 -5.821 1.00 16.44 112 LYS A C 1
ATOM 700 O O . LYS A 1 112 ? 5.820 9.475 -6.280 1.00 15.55 112 LYS A O 1
ATOM 706 N N . LYS A 1 113 ? 4.424 8.610 -4.762 1.00 14.29 113 LYS A N 1
ATOM 707 C CA . LYS A 1 113 ? 4.077 9.934 -4.237 1.00 14.27 113 LYS A CA 1
ATOM 708 C C . LYS A 1 113 ? 4.168 10.015 -2.720 1.00 11.15 113 LYS A C 1
ATOM 709 O O . LYS A 1 113 ? 3.695 9.144 -2.004 1.00 12.68 113 LYS A O 1
ATOM 715 N N . VAL A 1 114 ? 4.652 11.159 -2.285 1.00 9.23 114 VAL A N 1
ATOM 716 C CA . VAL A 1 114 ? 4.796 11.488 -0.858 1.00 8.90 114 VAL A CA 1
ATOM 717 C C . VAL A 1 114 ? 4.307 12.921 -0.647 1.00 9.44 114 VAL A C 1
ATOM 718 O O . VAL A 1 114 ? 4.535 13.808 -1.502 1.00 9.20 114 VAL A O 1
ATOM 722 N N . ILE A 1 115 ? 3.627 13.144 0.494 1.00 8.02 115 ILE A N 1
ATOM 723 C CA . ILE A 1 115 ? 3.474 14.514 1.010 1.00 8.29 115 ILE A CA 1
ATOM 724 C C . ILE A 1 115 ? 4.194 14.610 2.334 1.00 9.40 115 ILE A C 1
ATOM 725 O O . ILE A 1 115 ? 4.069 13.733 3.162 1.00 9.17 115 ILE A O 1
ATOM 730 N N . ILE A 1 116 ? 4.916 15.706 2.500 1.00 7.39 116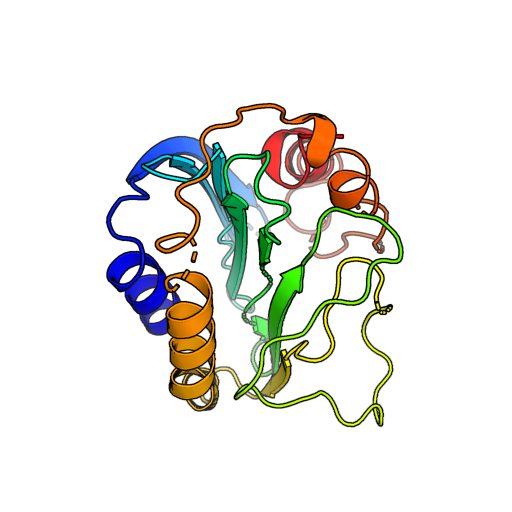 ILE A N 1
ATOM 731 C CA . ILE A 1 116 ? 5.624 15.994 3.769 1.00 7.70 116 ILE A CA 1
ATOM 732 C C . ILE A 1 116 ? 5.020 17.229 4.363 1.00 7.13 116 ILE A C 1
ATOM 733 O O . ILE A 1 116 ? 4.952 18.286 3.677 1.00 8.07 116 ILE A O 1
ATOM 738 N N . VAL A 1 117 ? 4.607 17.148 5.639 1.00 7.52 117 VAL A N 1
ATOM 739 C CA . VAL A 1 117 ? 4.077 18.327 6.342 1.00 8.23 117 VAL A CA 1
ATOM 740 C C . VAL A 1 117 ? 4.766 18.395 7.686 1.00 9.13 117 VAL A C 1
ATOM 741 O O . VAL A 1 117 ? 4.802 17.403 8.399 1.00 9.41 117 VAL A O 1
ATOM 745 N N . PHE A 1 118 ? 5.346 19.532 8.057 1.00 6.97 118 PHE A N 1
ATOM 746 C CA . PHE A 1 118 ? 5.668 19.697 9.475 1.00 7.51 118 PHE A CA 1
ATOM 747 C C . PHE A 1 118 ? 5.497 21.146 9.885 1.00 8.29 118 PHE A C 1
ATOM 748 O O . PHE A 1 118 ? 5.503 22.039 9.026 1.00 9.31 118 PHE A O 1
ATOM 756 N N . ASP A 1 119 ? 5.235 21.365 11.169 1.00 7.71 119 ASP A N 1
ATOM 757 C CA . ASP A 1 119 ? 4.992 22.726 11.624 1.00 8.03 119 ASP A CA 1
ATOM 758 C C . ASP A 1 119 ? 5.039 22.824 13.139 1.00 8.65 119 ASP A C 1
ATOM 759 O O . ASP A 1 119 ? 4.895 21.843 13.870 1.00 9.01 119 ASP A O 1
ATOM 764 N N . PHE A 1 120 ? 5.132 24.081 13.582 1.00 9.24 120 PHE A N 1
ATOM 765 C CA . PHE A 1 120 ? 4.907 24.458 14.953 1.00 9.20 120 PHE A CA 1
ATOM 766 C C . PHE A 1 120 ? 3.431 24.699 15.062 1.00 9.82 120 PHE A C 1
ATOM 767 O O . PHE A 1 120 ? 2.887 25.550 14.370 1.00 10.64 120 PHE A O 1
ATOM 775 N N . GLN A 1 121 ? 2.760 23.877 15.853 1.00 8.01 121 GLN A N 1
ATOM 776 C CA . GLN A 1 121 ? 1.295 23.921 15.959 1.00 7.76 121 GLN A CA 1
ATOM 777 C C . GLN A 1 121 ? 0.898 24.413 17.342 1.00 9.14 121 GLN A C 1
ATOM 778 O O . GLN A 1 121 ? 0.987 23.698 18.339 1.00 9.71 121 GLN A O 1
ATOM 784 N N . HIS A 1 122 ? 0.535 25.687 17.400 1.00 8.69 122 HIS A N 1
ATOM 785 C CA . HIS A 1 122 ? 0.192 26.255 18.702 1.00 9.65 122 HIS A CA 1
ATOM 786 C C . HIS A 1 122 ? -1.139 25.766 19.224 1.00 10.44 122 HIS A C 1
ATOM 787 O O . HIS A 1 122 ? -2.130 25.650 18.472 1.00 10.89 122 HIS A O 1
ATOM 794 N N . PRO A 1 123 ? -1.234 25.489 20.541 1.00 10.19 123 PRO A N 1
ATOM 795 C CA . PRO A 1 123 ? -2.528 25.007 21.065 1.00 10.48 123 PRO A CA 1
ATOM 796 C C . PRO A 1 123 ? -3.644 26.025 21.085 1.00 9.67 123 PRO A C 1
ATOM 797 O O . PRO A 1 123 ? -4.829 25.652 21.086 1.00 10.13 123 PRO A O 1
ATOM 801 N N . ARG A 1 124 ? -3.302 27.322 21.132 1.00 10.04 124 ARG A N 1
ATOM 802 C CA . ARG A 1 124 ? -4.363 28.297 21.250 1.00 10.75 124 ARG A CA 1
ATOM 803 C C . ARG A 1 124 ? -5.048 28.565 19.909 1.00 10.89 124 ARG A C 1
ATOM 804 O O . ARG A 1 124 ? -4.418 28.849 18.947 1.00 12.13 124 ARG A O 1
ATOM 812 N N . GLU A 1 125 ? -6.370 28.502 19.930 1.00 12.99 125 GLU A N 1
ATOM 813 C CA . GLU A 1 125 ? -7.148 28.717 18.726 1.00 16.39 125 GLU A CA 1
ATOM 814 C C . GLU A 1 125 ? -6.893 30.126 18.210 1.00 16.08 125 GLU A C 1
ATOM 815 O O . GLU A 1 125 ? -6.848 31.119 19.000 1.00 16.45 125 GLU A O 1
ATOM 821 N N . LYS A 1 126 ? -6.724 30.237 16.892 1.00 15.69 126 LYS A N 1
ATOM 822 C CA . LYS A 1 126 ? -6.635 31.513 16.213 1.00 16.26 126 LYS A CA 1
ATOM 823 C C . LYS A 1 126 ? -5.417 32.339 16.622 1.00 15.85 126 LYS A C 1
ATOM 824 O O . LYS A 1 126 ? -5.361 33.528 16.365 1.00 18.26 126 LYS A O 1
ATOM 830 N N . TYR A 1 127 ? -4.424 31.692 17.226 1.00 13.84 127 TYR A N 1
ATOM 831 C CA . TYR A 1 127 ? -3.182 32.398 17.556 1.00 13.27 127 TYR A CA 1
ATOM 832 C C . TYR A 1 127 ? -2.168 32.233 16.429 1.00 13.05 127 TYR A C 1
ATOM 833 O O . TYR A 1 127 ? -1.751 31.089 16.124 1.00 13.21 127 TYR A O 1
ATOM 842 N N . LEU A 1 128 ? -1.728 33.328 15.854 1.00 11.82 128 LEU A N 1
ATOM 843 C CA . LEU A 1 128 ? -0.707 33.283 14.825 1.00 12.21 128 LEU A CA 1
ATOM 844 C C . LEU A 1 128 ? 0.693 33.275 15.390 1.00 13.16 128 LEU A C 1
ATOM 845 O O . LEU A 1 128 ? 1.118 34.255 16.039 1.00 14.03 128 LEU A O 1
ATOM 850 N N . PHE A 1 129 ? 1.432 32.184 15.153 1.00 11.89 129 PHE A N 1
ATOM 851 C CA . PHE A 1 129 ? 2.814 31.979 15.626 1.00 12.55 129 PHE A CA 1
ATOM 852 C C . PHE A 1 129 ? 3.783 31.965 14.465 1.00 12.58 129 PHE A C 1
ATOM 853 O O . PHE A 1 129 ? 3.402 31.637 13.334 1.00 13.34 129 PHE A O 1
ATOM 861 N N . SER A 1 130 ? 5.022 32.384 14.701 1.00 13.38 130 SER A N 1
ATOM 862 C CA . SER A 1 130 ? 6.083 32.268 13.700 1.00 13.68 130 SER A CA 1
ATOM 863 C C . SER A 1 130 ? 7.452 32.203 14.365 1.00 14.21 130 SER A C 1
ATOM 864 O O . SER A 1 130 ? 7.582 32.507 15.570 1.00 15.37 130 SER A O 1
ATOM 867 N N . VAL A 1 131 ? 8.440 31.807 13.582 1.00 14.45 131 VAL A N 1
ATOM 868 C CA . VAL A 1 131 ? 9.791 31.655 14.102 1.00 16.13 131 VAL A CA 1
ATOM 869 C C . VAL A 1 131 ? 10.763 32.371 13.182 1.00 17.10 131 VAL A C 1
ATOM 870 O O . VAL A 1 131 ? 10.894 32.038 12.021 1.00 16.69 131 VAL A O 1
ATOM 874 N N . ASP A 1 132 ? 11.459 33.376 13.717 1.00 18.30 132 ASP A N 1
ATOM 875 C CA . ASP A 1 132 ? 12.443 34.088 12.905 1.00 20.58 132 ASP A CA 1
ATOM 876 C C . ASP A 1 132 ? 13.523 33.144 12.410 1.00 19.13 132 ASP A C 1
ATOM 877 O O . ASP A 1 132 ? 14.015 32.297 13.170 1.00 19.90 132 ASP A O 1
ATOM 882 N N . GLY A 1 133 ? 13.843 33.243 11.127 1.00 18.46 133 GLY A N 1
ATOM 883 C CA . GLY A 1 133 ? 14.911 32.459 10.521 1.00 18.73 133 GLY A CA 1
ATOM 884 C C . GLY A 1 133 ? 14.456 31.182 9.840 1.00 18.74 133 GLY A C 1
ATOM 885 O O . GLY A 1 133 ? 15.277 30.455 9.283 1.00 20.04 133 GLY A O 1
ATOM 886 N N . LEU A 1 134 ? 13.139 30.942 9.867 1.00 17.08 134 LEU A N 1
ATOM 887 C CA . LEU A 1 134 ? 12.555 29.826 9.096 1.00 15.96 134 LEU A CA 1
ATOM 888 C C . LEU A 1 134 ? 11.776 30.307 7.866 1.00 15.81 134 LEU A C 1
ATOM 889 O O . LEU A 1 134 ? 11.253 31.415 7.902 1.00 16.41 134 LEU A O 1
ATOM 894 N N . PRO A 1 135 ? 11.709 29.462 6.801 1.00 15.98 135 PRO A N 1
ATOM 895 C CA . PRO A 1 135 ? 10.974 29.853 5.592 1.00 15.98 135 PRO A CA 1
ATOM 896 C C . PRO A 1 135 ? 9.533 30.091 5.930 1.00 15.64 135 PRO A C 1
ATOM 897 O O . PRO A 1 135 ? 8.967 29.372 6.782 1.00 16.50 135 PRO A O 1
ATOM 901 N N . GLU A 1 136 ? 8.929 31.066 5.276 1.00 15.74 136 GLU A N 1
ATOM 902 C CA . GLU A 1 136 ? 7.505 31.345 5.450 1.00 17.36 136 GLU A CA 1
ATOM 903 C C . GLU A 1 136 ? 6.766 30.830 4.239 1.00 17.99 136 GLU A C 1
ATOM 904 O O . GLU A 1 136 ? 7.219 31.022 3.106 1.00 18.83 136 GLU A O 1
ATOM 910 N N . ASP A 1 137 ? 5.608 30.213 4.445 1.00 17.43 137 ASP A N 1
ATOM 911 C CA . ASP A 1 137 ? 4.858 29.696 3.308 1.00 18.24 137 ASP A CA 1
ATOM 912 C C . ASP A 1 137 ? 4.436 30.923 2.495 1.00 18.98 137 ASP A C 1
ATOM 913 O O . ASP A 1 137 ? 3.994 31.909 3.085 1.00 18.44 137 ASP A O 1
ATOM 918 N N . ASP A 1 138 ? 4.546 30.833 1.160 1.00 20.79 138 ASP A N 1
ATOM 919 C CA . ASP A 1 138 ? 4.231 31.964 0.250 1.00 22.94 138 ASP A CA 1
ATOM 920 C C . ASP A 1 138 ? 2.735 32.221 0.019 1.00 22.53 138 ASP A C 1
ATOM 921 O O . ASP A 1 138 ? 2.369 33.268 -0.552 1.00 24.35 138 ASP A O 1
ATOM 926 N N . GLY A 1 139 ? 1.880 31.297 0.475 1.00 20.39 139 GLY A N 1
ATOM 927 C CA . GLY A 1 139 ? 0.438 31.457 0.379 1.00 19.12 139 GLY A CA 1
ATOM 928 C C . GLY A 1 139 ? -0.136 31.116 -0.983 1.00 18.61 139 GLY A C 1
ATOM 929 O O . GLY A 1 139 ? -1.331 31.270 -1.185 1.00 19.74 139 GLY A O 1
ATOM 930 N N . LYS A 1 140 ? 0.690 30.616 -1.881 1.00 17.17 140 LYS A N 1
ATOM 931 C CA . LYS A 1 140 ? 0.167 30.200 -3.200 1.00 15.07 140 LYS A CA 1
ATOM 932 C C . LYS A 1 140 ? -0.830 29.038 -3.076 1.00 14.23 140 LYS A C 1
ATOM 933 O O . LYS A 1 140 ? -1.859 29.007 -3.808 1.00 15.52 140 LYS A O 1
ATOM 939 N N . TYR A 1 141 ? -0.537 28.106 -2.159 1.00 13.74 141 TYR A N 1
ATOM 940 C CA . TYR A 1 141 ? -1.408 26.917 -1.977 1.00 12.10 141 TYR A CA 1
ATOM 941 C C . TYR A 1 141 ? -2.089 27.006 -0.642 1.00 12.43 141 TYR A C 1
ATOM 942 O O . TYR A 1 141 ? -1.475 27.420 0.349 1.00 13.54 141 TYR A O 1
ATOM 951 N N . ARG A 1 142 ? -3.368 26.601 -0.639 1.00 10.14 142 ARG A N 1
ATOM 952 C CA . ARG A 1 142 ? -4.210 26.590 0.539 1.00 10.51 142 ARG A CA 1
ATOM 953 C C . ARG A 1 142 ? -4.300 25.149 1.039 1.00 11.03 142 ARG A C 1
ATOM 954 O O . ARG A 1 142 ? -5.167 24.379 0.622 1.00 10.34 142 ARG A O 1
ATOM 962 N N . PHE A 1 143 ? -3.387 24.794 1.945 1.00 10.74 143 PHE A N 1
ATOM 963 C CA . PHE A 1 143 ? -3.404 23.471 2.562 1.00 10.59 143 PHE A CA 1
ATOM 964 C C . PHE A 1 143 ? -4.013 23.453 3.956 1.00 10.74 143 PHE A C 1
ATOM 965 O O . PHE A 1 143 ? -4.850 22.643 4.246 1.00 11.10 143 PHE A O 1
ATOM 973 N N . PHE A 1 144 ? -3.584 24.382 4.810 1.00 11.74 144 PHE A N 1
ATOM 974 C CA . PHE A 1 144 ? -4.049 24.379 6.205 1.00 11.28 144 PHE A CA 1
ATOM 975 C C . PHE A 1 144 ? -4.355 25.783 6.638 1.00 12.04 144 PHE A C 1
ATOM 976 O O . PHE A 1 144 ? -3.856 26.746 6.042 1.00 12.66 144 PHE A O 1
ATOM 984 N N . GLU A 1 145 ? -5.166 25.884 7.696 1.00 12.23 145 GLU A N 1
ATOM 985 C CA . GLU A 1 145 ? -5.656 27.160 8.154 1.00 13.08 145 GLU A CA 1
ATOM 986 C C . GLU A 1 145 ? -4.563 27.915 8.880 1.00 15.27 145 GLU A C 1
ATOM 987 O O . GLU A 1 145 ? -4.317 27.666 10.046 1.00 14.48 145 GLU A O 1
ATOM 1001 N N . GLY A 1 147 ? -2.591 30.376 11.033 1.00 13.59 147 GLY A N 1
ATOM 1002 C CA . GLY A 1 147 ? -2.954 31.070 12.233 1.00 14.91 147 GLY A CA 1
ATOM 1003 C C . GLY A 1 147 ? -3.940 30.350 13.118 1.00 14.31 147 GLY A C 1
ATOM 1004 O O . GLY A 1 147 ? -4.358 30.902 14.107 1.00 16.97 147 GLY A O 1
ATOM 1005 N N . ASN A 1 148 ? -4.317 29.103 12.791 1.00 12.68 148 ASN A N 1
ATOM 1006 C CA . ASN A 1 148 ? -5.178 28.329 13.672 1.00 11.50 148 ASN A CA 1
ATOM 1007 C C . ASN A 1 148 ? -4.618 26.910 13.842 1.00 11.47 148 ASN A C 1
ATOM 1008 O O . ASN A 1 148 ? -5.004 25.960 13.146 1.00 10.80 148 ASN A O 1
ATOM 1013 N N . HIS A 1 149 ? -3.642 26.827 14.738 1.00 9.35 149 HIS A N 1
ATOM 1014 C CA . HIS A 1 149 ? -2.868 25.615 15.001 1.00 9.98 149 HIS A CA 1
ATOM 1015 C C . HIS A 1 149 ? -1.826 25.322 13.907 1.00 9.45 149 HIS A C 1
ATOM 1016 O O . HIS A 1 149 ? -1.195 24.269 13.912 1.00 8.85 149 HIS A O 1
ATOM 1023 N N . PHE A 1 150 ? -1.636 26.263 12.985 1.00 9.55 150 PHE A N 1
ATOM 1024 C CA . PHE A 1 150 ? -0.564 26.224 11.983 1.00 9.81 150 PHE A CA 1
ATOM 1025 C C . PHE A 1 150 ? 0.098 27.579 11.932 1.00 10.45 150 PHE A C 1
ATOM 1026 O O . PHE A 1 150 ? -0.594 28.615 12.104 1.00 9.93 150 PHE A O 1
ATOM 1034 N N . SER A 1 151 ? 1.408 27.568 11.724 1.00 10.54 151 SER A N 1
ATOM 1035 C CA . SER A 1 151 ? 2.207 28.798 11.867 1.00 10.73 151 SER A CA 1
ATOM 1036 C C . SER A 1 151 ? 2.492 29.395 10.517 1.00 11.41 151 SER A C 1
ATOM 1037 O O . SER A 1 151 ? 2.234 28.779 9.474 1.00 11.53 151 SER A O 1
ATOM 1040 N N . LYS A 1 152 ? 3.102 30.589 10.507 1.00 11.78 152 LYS A N 1
ATOM 1041 C CA . LYS A 1 152 ? 3.594 31.148 9.243 1.00 12.45 152 LYS A CA 1
ATOM 1042 C C . LYS A 1 152 ? 4.612 30.270 8.520 1.00 11.68 152 LYS A C 1
ATOM 1043 O O . LYS A 1 152 ? 4.864 30.463 7.295 1.00 12.14 152 LYS A O 1
ATOM 1049 N N . ASN A 1 153 ? 5.223 29.335 9.277 1.00 9.39 153 ASN A N 1
ATOM 1050 C CA . ASN A 1 153 ? 6.350 28.559 8.772 1.00 10.23 153 ASN A CA 1
ATOM 1051 C C . ASN A 1 153 ? 5.909 27.163 8.391 1.00 9.18 153 ASN A C 1
ATOM 1052 O O . ASN A 1 153 ? 6.725 26.296 8.196 1.00 9.79 153 ASN A O 1
ATOM 1057 N N . ILE A 1 154 ? 4.594 26.965 8.266 1.00 8.41 154 ILE A N 1
ATOM 1058 C CA . ILE A 1 154 ? 4.065 25.634 7.845 1.00 9.43 154 ILE A CA 1
ATOM 1059 C C . ILE A 1 154 ? 4.878 25.171 6.641 1.00 10.97 154 ILE A C 1
ATOM 1060 O O . ILE A 1 154 ? 5.135 25.944 5.686 1.00 10.57 154 ILE A O 1
ATOM 1065 N N . PHE A 1 155 ? 5.294 23.904 6.665 1.00 9.80 155 PHE A N 1
ATOM 1066 C CA . PHE A 1 155 ? 6.169 23.411 5.608 1.00 10.02 155 PHE A CA 1
ATOM 1067 C C . PHE A 1 155 ? 5.479 22.238 4.941 1.00 11.20 155 PHE A C 1
ATOM 1068 O O . PHE A 1 155 ? 5.273 21.206 5.570 1.00 10.27 155 P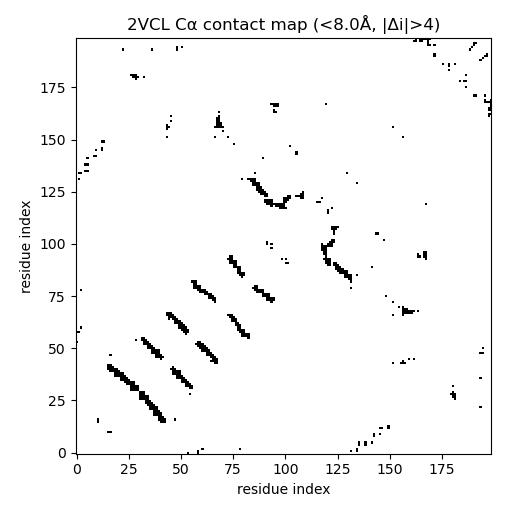HE A O 1
ATOM 1076 N N . VAL A 1 156 ? 5.070 22.405 3.684 1.00 8.84 156 VAL A N 1
ATOM 1077 C CA . VAL A 1 156 ? 4.363 21.377 2.959 1.00 9.12 156 VAL A CA 1
ATOM 1078 C C . VAL A 1 156 ? 5.027 21.135 1.621 1.00 8.60 156 VAL A C 1
ATOM 1079 O O . VAL A 1 156 ? 5.261 22.085 0.882 1.00 10.21 156 VAL A O 1
ATOM 1083 N N . ARG A 1 157 ? 5.337 19.894 1.310 1.00 8.26 157 ARG A N 1
ATOM 1084 C CA . ARG A 1 157 ? 5.945 19.579 -0.013 1.00 8.67 157 ARG A CA 1
ATOM 1085 C C . ARG A 1 157 ? 5.477 18.245 -0.535 1.00 11.00 157 ARG A C 1
ATOM 1086 O O . ARG A 1 157 ? 5.300 17.288 0.311 1.00 9.24 157 ARG A O 1
ATOM 1094 N N . TYR A 1 158 ? 5.301 18.122 -1.834 1.00 9.84 158 TYR A N 1
ATOM 1095 C CA . TYR A 1 158 ? 5.081 16.820 -2.433 1.00 9.64 158 TYR A CA 1
ATOM 1096 C C . TYR A 1 158 ? 6.397 16.439 -3.088 1.00 10.55 158 TYR A C 1
ATOM 1097 O O . TYR A 1 158 ? 7.058 17.283 -3.704 1.00 11.44 158 TYR A O 1
ATOM 1106 N N . CYS A 1 159 ? 6.690 15.135 -3.071 1.00 8.98 159 CYS A N 1
ATOM 1107 C CA . CYS A 1 159 ? 7.893 14.616 -3.726 1.00 9.19 159 CYS A CA 1
ATOM 1108 C C . CYS A 1 159 ? 7.748 13.131 -3.983 1.00 10.17 159 CYS A C 1
ATOM 1109 O O . CYS A 1 159 ? 6.713 12.539 -3.661 1.00 11.16 159 CYS A O 1
ATOM 1112 N N . LYS A 1 160 ? 8.775 12.573 -4.637 1.00 10.03 160 LYS A N 1
ATOM 1113 C CA . LYS A 1 160 ? 8.840 11.123 -4.834 1.00 10.30 160 LYS A CA 1
ATOM 1114 C C . LYS A 1 160 ? 9.462 10.497 -3.569 1.00 10.10 160 LYS A C 1
ATOM 1115 O O . LYS A 1 160 ? 10.248 11.140 -2.854 1.00 9.74 160 LYS A O 1
ATOM 1121 N N . PRO A 1 161 ? 9.146 9.229 -3.300 1.00 10.95 161 PRO A N 1
ATOM 1122 C CA . PRO A 1 161 ? 9.781 8.564 -2.151 1.00 10.95 161 PRO A CA 1
ATOM 1123 C C . PRO A 1 161 ? 11.327 8.655 -2.187 1.00 10.66 161 PRO A C 1
ATOM 1124 O O . PRO A 1 161 ? 11.995 8.787 -1.148 1.00 11.49 161 PRO A O 1
ATOM 1128 N N A ASP A 1 162 ? 11.852 8.609 -3.407 0.70 11.56 162 ASP A N 1
ATOM 1129 N N B ASP A 1 162 ? 11.925 8.571 -3.377 0.30 10.27 162 ASP A N 1
ATOM 1130 C CA A ASP A 1 162 ? 13.263 8.686 -3.682 0.70 11.78 162 ASP A CA 1
ATOM 1131 C CA B ASP A 1 162 ? 13.388 8.634 -3.486 0.30 9.56 162 ASP A CA 1
ATOM 1132 C C A ASP A 1 162 ? 13.913 10.010 -3.265 0.70 10.44 162 ASP A C 1
ATOM 1133 C C B ASP A 1 162 ? 13.953 10.033 -3.215 0.30 9.30 162 ASP A C 1
ATOM 1134 O O A ASP A 1 162 ? 15.141 10.136 -3.244 0.70 11.70 162 ASP A O 1
ATOM 1135 O O B ASP A 1 162 ? 15.175 10.228 -3.232 0.30 9.99 162 ASP A O 1
ATOM 1144 N N . GLU A 1 163 ? 13.072 11.011 -3.015 1.00 9.33 163 GLU A N 1
ATOM 1145 C CA . GLU A 1 163 ? 13.505 12.392 -2.811 1.00 9.32 163 GLU A CA 1
ATOM 1146 C C . GLU A 1 163 ? 13.331 12.921 -1.387 1.00 8.33 163 GLU A C 1
ATOM 1147 O O . GLU A 1 163 ? 13.598 14.094 -1.142 1.00 9.19 163 GLU A O 1
ATOM 1153 N N . VAL A 1 164 ? 12.835 12.092 -0.462 1.00 8.25 164 VAL A N 1
ATOM 1154 C CA . VAL A 1 164 ? 12.293 12.680 0.787 1.00 8.37 164 VAL A CA 1
ATOM 1155 C C . VAL A 1 164 ? 13.363 13.391 1.619 1.00 8.77 164 VAL A C 1
ATOM 1156 O O . VAL A 1 164 ? 13.069 14.368 2.300 1.00 10.36 164 VAL A O 1
ATOM 1160 N N . ASP A 1 165 ? 14.597 12.941 1.504 1.00 8.45 165 ASP A N 1
ATOM 1161 C CA . ASP A 1 165 ? 15.674 13.585 2.280 1.00 8.93 165 ASP A CA 1
ATOM 1162 C C . ASP A 1 165 ? 16.119 14.941 1.730 1.00 8.80 165 ASP A C 1
ATOM 1163 O O . ASP A 1 165 ? 16.915 15.631 2.378 1.00 8.68 165 ASP A O 1
ATOM 1168 N N . GLN A 1 166 ? 15.587 15.355 0.571 1.00 9.75 166 GLN A N 1
ATOM 1169 C CA . GLN A 1 166 ? 15.844 16.729 0.136 1.00 9.28 166 GLN A CA 1
ATOM 1170 C C . GLN A 1 166 ? 15.473 17.758 1.200 1.00 10.13 166 GLN A C 1
ATOM 1171 O O . GLN A 1 166 ? 16.024 18.860 1.212 1.00 11.16 166 GLN A O 1
ATOM 1177 N N . TYR A 1 167 ? 14.484 17.412 2.019 1.00 8.20 167 TYR A N 1
ATOM 1178 C CA . TYR A 1 167 ? 13.929 18.360 2.979 1.00 9.15 167 TYR A CA 1
ATOM 1179 C C . TYR A 1 167 ? 14.426 18.122 4.385 1.00 10.04 167 TYR A C 1
ATOM 1180 O O . TYR A 1 167 ? 13.962 18.770 5.328 1.00 10.86 167 TYR A O 1
ATOM 1189 N N . LEU A 1 168 ? 15.353 17.180 4.540 1.00 8.20 168 LEU A N 1
ATOM 1190 C CA . LEU A 1 168 ? 15.901 16.837 5.851 1.00 8.90 168 LEU A CA 1
ATOM 1191 C C . LEU A 1 168 ? 16.669 17.966 6.497 1.00 9.27 168 LEU A C 1
ATOM 1192 O O . LEU A 1 168 ? 16.536 18.216 7.718 1.00 9.73 168 LEU A O 1
ATOM 1197 N N . ASP A 1 169 ? 17.454 18.676 5.700 1.00 9.55 169 ASP A N 1
ATOM 1198 C CA . ASP A 1 169 ? 18.244 19.784 6.261 1.00 10.43 169 ASP A CA 1
ATOM 1199 C C . ASP A 1 169 ? 17.298 20.850 6.848 1.00 10.32 169 ASP A C 1
ATOM 1200 O O . ASP A 1 169 ? 17.548 21.371 7.953 1.00 11.07 169 ASP A O 1
ATOM 1205 N N . THR A 1 170 ? 16.223 21.166 6.124 1.00 10.36 170 THR A N 1
ATOM 1206 C CA . THR A 1 170 ? 15.209 22.139 6.584 1.00 11.08 170 THR A CA 1
ATOM 1207 C C . THR A 1 170 ? 14.526 21.600 7.861 1.00 9.95 170 THR A C 1
ATOM 1208 O O . THR A 1 170 ? 14.366 22.322 8.865 1.00 11.31 170 THR A O 1
ATOM 1212 N N . PHE A 1 171 ? 14.181 20.312 7.856 1.00 9.21 171 PHE A N 1
ATOM 1213 C CA . PHE A 1 171 ? 13.590 19.699 9.041 1.00 9.16 171 PHE A CA 1
ATOM 1214 C C . PHE A 1 171 ? 14.498 19.845 10.270 1.00 9.29 171 PHE A C 1
ATOM 1215 O O . PHE A 1 171 ? 14.033 20.180 11.377 1.00 9.88 171 PHE A O 1
ATOM 1223 N N . LYS A 1 172 ? 15.789 19.608 10.051 1.00 10.05 172 LYS A N 1
ATOM 1224 C CA . LYS A 1 172 ? 16.764 19.731 11.141 1.00 10.57 172 LYS A CA 1
ATOM 1225 C C . LYS A 1 172 ? 16.845 21.165 11.677 1.00 11.16 172 LYS A C 1
ATOM 1226 O O . LYS A 1 172 ? 17.079 21.342 12.879 1.00 12.96 172 LYS A O 1
ATOM 1232 N N . LEU A 1 173 ? 16.690 22.159 10.804 1.00 11.26 173 LEU A N 1
ATOM 1233 C CA . LEU A 1 173 ? 16.647 23.572 11.212 1.00 12.10 173 LEU A CA 1
ATOM 1234 C C . LEU A 1 173 ? 15.410 23.863 12.078 1.00 12.29 173 LEU A C 1
ATOM 1235 O O . LEU A 1 173 ? 15.482 24.539 13.101 1.00 12.12 173 LEU A O 1
ATOM 1240 N N . TYR A 1 174 ? 14.264 23.306 11.681 1.00 10.42 174 TYR A N 1
ATOM 1241 C CA . TYR A 1 174 ? 13.058 23.420 12.510 1.00 9.59 174 TYR A CA 1
ATOM 1242 C C . TYR A 1 174 ? 13.282 22.819 13.878 1.00 10.37 174 TYR A C 1
ATOM 1243 O O . TYR A 1 174 ? 12.900 23.399 14.898 1.00 10.98 174 TYR A O 1
ATOM 1252 N N . LEU A 1 175 ? 13.924 21.649 13.900 1.00 10.03 175 LEU A N 1
ATOM 1253 C CA . LEU A 1 175 ? 14.202 20.955 15.175 1.00 11.68 175 LEU A CA 1
ATOM 1254 C C . LEU A 1 175 ? 15.132 21.808 16.042 1.00 12.86 175 LEU A C 1
ATOM 1255 O O . LEU A 1 175 ? 14.932 21.899 17.268 1.00 12.33 175 LEU A O 1
ATOM 1260 N N . THR A 1 176 ? 16.126 22.430 15.407 1.00 11.54 176 THR A N 1
ATOM 1261 C CA . THR A 1 176 ? 17.048 23.315 16.163 1.00 13.51 176 THR A CA 1
ATOM 1262 C C . THR A 1 176 ? 16.320 24.471 16.832 1.00 12.88 176 THR A C 1
ATOM 1263 O O . THR A 1 176 ? 16.539 24.771 18.029 1.00 14.08 176 THR A O 1
ATOM 1267 N N . LYS A 1 177 ? 15.408 25.097 16.111 1.00 12.06 177 LYS A N 1
ATOM 1268 C CA . LYS A 1 177 ? 14.613 26.191 16.674 1.00 12.51 177 LYS A CA 1
ATOM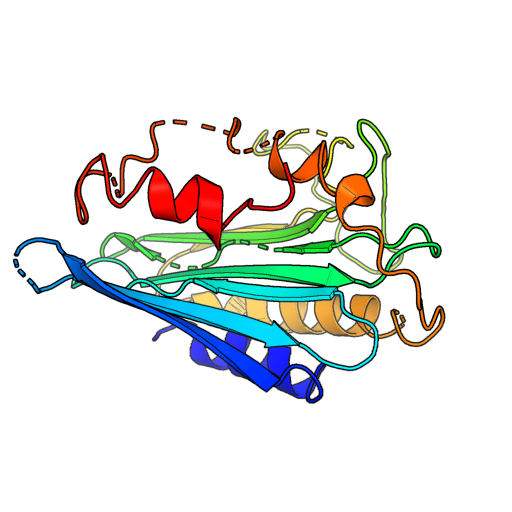 1269 C C . LYS A 1 177 ? 13.680 25.677 17.761 1.00 12.33 177 LYS A C 1
ATOM 1270 O O . LYS A 1 177 ? 13.457 26.351 18.765 1.00 12.63 177 LYS A O 1
ATOM 1276 N N . TYR A 1 178 ? 13.122 24.473 17.585 1.00 11.15 178 TYR A N 1
ATOM 1277 C CA . TYR A 1 178 ? 12.198 23.986 18.611 1.00 10.04 178 TYR A CA 1
ATOM 1278 C C . TYR A 1 178 ? 12.976 23.671 19.872 1.00 11.32 178 TYR A C 1
ATOM 1279 O O . TYR A 1 178 ? 12.549 24.009 20.979 1.00 11.61 178 TYR A O 1
ATOM 1288 N N . LYS A 1 179 ? 14.130 23.014 19.728 1.00 10.88 179 LYS A N 1
ATOM 1289 C CA . LYS A 1 179 ? 14.950 22.726 20.928 1.00 12.14 179 LYS A CA 1
ATOM 1290 C C . LYS A 1 179 ? 15.314 24.019 21.677 1.00 13.45 179 LYS A C 1
ATOM 1291 O O . LYS A 1 179 ? 15.269 24.045 22.906 1.00 14.79 179 LYS A O 1
ATOM 1297 N N . GLU A 1 180 ? 15.640 25.075 20.937 1.00 15.06 180 GLU A N 1
ATOM 1298 C CA . GLU A 1 180 ? 15.999 26.368 21.572 1.00 15.91 180 GLU A CA 1
ATOM 1299 C C . GLU A 1 180 ? 14.854 26.886 22.410 1.00 15.61 180 GLU A C 1
ATOM 1300 O O . GLU A 1 180 ? 15.068 27.295 23.554 1.00 16.35 180 GLU A O 1
ATOM 1314 N N . ILE A 1 182 ? 12.274 25.188 23.682 1.00 12.79 182 ILE A N 1
ATOM 1315 C CA . ILE A 1 182 ? 12.031 24.248 24.771 1.00 13.32 182 ILE A CA 1
ATOM 1316 C C . ILE A 1 182 ? 13.061 24.463 25.880 1.00 14.73 182 ILE A C 1
ATOM 1317 O O . ILE A 1 182 ? 12.714 24.595 27.061 1.00 16.25 182 ILE A O 1
ATOM 1322 N N . ASP A 1 183 ? 14.314 24.520 25.472 1.00 14.82 183 ASP A N 1
ATOM 1323 C CA . ASP A 1 183 ? 15.413 24.667 26.449 1.00 15.46 183 ASP A CA 1
ATOM 1324 C C . ASP A 1 183 ? 15.357 26.014 27.138 1.00 16.19 183 ASP A C 1
ATOM 1325 O O . ASP A 1 183 ? 15.614 26.090 28.344 1.00 17.68 183 ASP A O 1
ATOM 1330 N N . ASN A 1 184 ? 14.968 27.061 26.419 1.00 16.69 184 ASN A N 1
ATOM 1331 C CA . ASN A 1 184 ? 14.919 28.407 27.018 1.00 17.26 184 ASN A CA 1
ATOM 1332 C C . ASN A 1 184 ? 13.819 28.536 28.040 1.00 18.30 184 ASN A C 1
ATOM 1333 O O . ASN A 1 184 ? 13.938 29.325 29.015 1.00 20.34 184 ASN A O 1
ATOM 1338 N N . ASN A 1 185 ? 12.771 27.730 27.891 1.00 17.06 185 ASN A N 1
ATOM 1339 C CA . ASN A 1 185 ? 11.542 27.878 28.677 1.00 15.62 185 ASN A CA 1
ATOM 1340 C C . ASN A 1 185 ? 11.388 26.879 29.802 1.00 16.24 185 ASN A C 1
ATOM 1341 O O . ASN A 1 185 ? 10.749 27.163 30.837 1.00 16.92 185 ASN A O 1
ATOM 1346 N N . LYS A 1 186 ? 11.941 25.684 29.601 1.00 16.17 186 LYS A N 1
ATOM 1347 C CA . LYS A 1 186 ? 11.879 24.616 30.590 1.00 16.91 186 LYS A CA 1
ATOM 1348 C C . LYS A 1 186 ? 10.502 24.519 31.234 1.00 16.55 186 LYS A C 1
ATOM 1349 O O . LYS A 1 186 ? 10.365 24.614 32.468 1.00 17.47 186 LYS A O 1
ATOM 1355 N N . PRO A 1 187 ? 9.457 24.307 30.416 1.00 14.75 187 PRO A N 1
ATOM 1356 C CA . PRO A 1 187 ? 8.105 24.274 30.929 1.00 13.98 187 PRO A CA 1
ATOM 1357 C C . PRO A 1 187 ? 7.897 23.075 31.861 1.00 14.48 187 PRO A C 1
ATOM 1358 O O . PRO A 1 187 ? 8.502 22.013 31.675 1.00 13.91 187 PRO A O 1
ATOM 1362 N N . VAL A 1 188 ? 7.055 23.264 32.875 1.00 14.54 188 VAL A N 1
ATOM 1363 C CA . VAL A 1 188 ? 6.837 22.224 33.893 1.00 15.00 188 VAL A CA 1
ATOM 1364 C C . VAL A 1 188 ? 5.375 21.875 34.115 1.00 14.46 188 VAL A C 1
ATOM 1365 O O . VAL A 1 188 ? 5.072 20.902 34.803 1.00 14.68 188 VAL A O 1
ATOM 1369 N N . GLY A 1 189 ? 4.456 22.622 33.496 1.00 13.67 189 GLY A N 1
ATOM 1370 C CA . GLY A 1 189 ? 3.049 22.351 33.675 1.00 13.08 189 GLY A CA 1
ATOM 1371 C C . GLY A 1 189 ? 2.613 21.025 33.089 1.00 14.71 189 GLY A C 1
ATOM 1372 O O . GLY A 1 189 ? 3.160 20.612 32.044 1.00 14.68 189 GLY A O 1
ATOM 1373 N N . GLU A 1 190 ? 1.649 20.361 33.736 1.00 15.15 190 GLU A N 1
ATOM 1374 C CA . GLU A 1 190 ? 1.109 19.098 33.201 1.00 17.87 190 GLU A CA 1
ATOM 1375 C C . GLU A 1 190 ? -0.383 19.159 32.871 1.00 16.47 190 GLU A C 1
ATOM 1376 O O . GLU A 1 190 ? -1.109 18.162 32.949 1.00 18.03 190 GLU A O 1
ATOM 1382 N N . ASP A 1 191 ? -0.846 20.321 32.434 1.00 15.11 191 ASP A N 1
ATOM 1383 C CA . ASP A 1 191 ? -2.278 20.496 32.230 1.00 15.65 191 ASP A CA 1
ATOM 1384 C C . ASP A 1 191 ? -2.687 20.060 30.810 1.00 15.04 191 ASP A C 1
ATOM 1385 O O . ASP A 1 191 ? -2.623 20.855 29.852 1.00 14.54 191 ASP A O 1
ATOM 1390 N N . THR A 1 192 ? -3.131 18.821 30.668 1.00 15.61 192 THR A N 1
ATOM 1391 C CA . THR A 1 192 ? -3.403 18.318 29.313 1.00 15.34 192 THR A CA 1
ATOM 1392 C C . THR A 1 192 ? -4.575 19.048 28.657 1.00 15.72 192 THR A C 1
ATOM 1393 O O . THR A 1 192 ? -4.690 19.021 27.412 1.00 13.87 192 THR A O 1
ATOM 1397 N N . THR A 1 193 ? -5.427 19.743 29.431 1.00 14.92 193 THR A N 1
ATOM 1398 C CA . THR A 1 193 ? -6.580 20.450 28.852 1.00 15.82 193 THR A CA 1
ATOM 1399 C C . THR A 1 193 ? -6.142 21.624 27.993 1.00 14.46 193 THR A C 1
ATOM 1400 O O . THR A 1 193 ? -6.927 22.127 27.209 1.00 14.63 193 THR A O 1
ATOM 1404 N N . VAL A 1 194 ? -4.879 22.048 28.152 1.00 13.59 194 VAL A N 1
ATOM 1405 C CA . VAL A 1 194 ? -4.298 23.081 27.278 1.00 13.85 194 VAL A CA 1
ATOM 1406 C C . VAL A 1 194 ? -4.441 22.618 25.830 1.00 12.47 194 VAL A C 1
ATOM 1407 O O . VAL A 1 194 ? -4.602 23.425 24.926 1.00 11.73 194 VAL A O 1
ATOM 1411 N N . TYR A 1 195 ? -4.416 21.303 25.652 1.00 11.01 195 TYR A N 1
ATOM 1412 C CA . TYR A 1 195 ? -4.387 20.766 24.263 1.00 10.75 195 TYR A CA 1
ATOM 1413 C C . TYR A 1 195 ? -5.749 20.270 23.787 1.00 11.53 195 TYR A C 1
ATOM 1414 O O . TYR A 1 195 ? -5.857 19.647 22.715 1.00 11.28 195 TYR A O 1
ATOM 1423 N N . SER A 1 196 ? -6.805 20.487 24.563 1.00 12.74 196 SER A N 1
ATOM 1424 C CA A SER A 1 196 ? -8.128 20.002 24.174 0.50 12.66 196 SER A CA 1
ATOM 1425 C CA B SER A 1 196 ? -8.122 19.997 24.165 0.50 13.11 196 SER A CA 1
ATOM 1426 C C . SER A 1 196 ? -8.624 20.576 22.855 1.00 12.89 196 SER A C 1
ATOM 1427 O O . SER A 1 196 ? -9.077 19.827 21.999 1.00 13.21 196 SER A O 1
ATOM 1432 N N . ASP A 1 197 ? -8.565 21.907 22.697 1.00 12.78 197 ASP A N 1
ATOM 1433 C CA . ASP A 1 197 ? -9.065 22.543 21.455 1.00 12.41 197 ASP A CA 1
ATOM 1434 C C . ASP A 1 197 ? -8.270 22.016 20.262 1.00 11.59 197 ASP A C 1
ATOM 1435 O O . ASP A 1 197 ? -8.840 21.710 19.211 1.00 13.10 197 ASP A O 1
ATOM 1440 N N . PHE A 1 198 ? -6.961 21.923 20.451 1.00 10.53 198 PHE A N 1
ATOM 1441 C CA . PHE A 1 198 ? -6.045 21.447 19.382 1.00 9.79 198 PHE A CA 1
ATOM 1442 C C . PHE A 1 198 ? -6.394 20.027 19.008 1.00 9.32 198 PHE A C 1
ATOM 1443 O O . PHE A 1 198 ? -6.581 19.758 17.816 1.00 10.10 198 PHE A O 1
ATOM 1451 N N . ASP A 1 199 ? -6.527 19.117 19.992 1.00 8.85 199 ASP A N 1
ATOM 1452 C CA . ASP A 1 199 ? -6.815 17.719 19.625 1.00 9.16 199 ASP A CA 1
ATOM 1453 C C . ASP A 1 199 ? -8.224 17.585 19.015 1.00 10.44 199 ASP A C 1
ATOM 1454 O O . ASP A 1 199 ? -8.404 16.786 18.119 1.00 11.56 199 ASP A O 1
ATOM 1459 N N . THR A 1 200 ? -9.175 18.419 19.457 1.00 10.63 200 THR A N 1
ATOM 1460 C CA . THR A 1 200 ? -10.517 18.411 18.845 1.00 11.48 200 THR A CA 1
ATOM 1461 C C . THR A 1 200 ? -10.393 18.866 17.394 1.00 11.26 200 THR A C 1
ATOM 1462 O O . THR A 1 200 ? -10.937 18.230 16.492 1.00 11.54 200 THR A O 1
ATOM 1466 N N . TYR A 1 201 ? -9.644 19.952 17.162 1.00 10.16 201 TYR A N 1
ATOM 1467 C CA . TYR A 1 201 ? -9.487 20.489 15.820 1.00 10.48 201 TYR A CA 1
ATOM 1468 C C . TYR A 1 201 ? -8.848 19.456 14.900 1.00 11.15 201 TYR A C 1
ATOM 1469 O O . TYR A 1 201 ? -9.325 19.241 13.761 1.00 11.18 201 TYR A O 1
ATOM 1486 N N . THR A 1 203 ? -8.805 16.219 15.198 1.00 12.81 203 THR A N 1
ATOM 1487 C CA . THR A 1 203 ? -9.713 15.118 14.994 1.00 13.58 203 THR A CA 1
ATOM 1488 C C . THR A 1 203 ? -10.696 15.476 13.892 1.00 17.14 203 THR A C 1
ATOM 1489 O O . THR A 1 203 ? -10.991 14.634 13.045 1.00 18.21 203 THR A O 1
ATOM 1493 N N . GLU A 1 204 ? -11.189 16.709 13.912 1.00 18.77 204 GLU A N 1
ATOM 1494 C CA . GLU A 1 204 ? -12.193 17.191 12.925 1.00 23.76 204 GLU A CA 1
ATOM 1495 C C . GLU A 1 204 ? -11.578 17.385 11.537 1.00 25.29 204 GLU A C 1
ATOM 1496 O O . GLU A 1 204 ? -12.304 17.494 10.531 1.00 26.15 204 GLU A O 1
ATOM 1502 N N . LEU A 1 205 ? -10.251 17.413 11.470 1.00 27.30 205 LEU A N 1
ATOM 1503 C CA . LEU A 1 205 ? -9.541 17.729 10.241 1.00 30.39 205 LEU A CA 1
ATOM 1504 C C . LEU A 1 205 ? -9.326 16.440 9.454 1.00 32.41 205 LEU A C 1
ATOM 1505 O O . LEU A 1 205 ? -8.168 16.045 9.209 1.00 35.23 205 LEU A O 1
ATOM 1510 N N . VAL A 1 208 ? -12.803 11.867 7.009 1.00 45.25 208 VAL A N 1
ATOM 1511 C CA . VAL A 1 208 ? -12.870 10.704 6.119 1.00 44.86 208 VAL A CA 1
ATOM 1512 C C . VAL A 1 208 ? -12.009 9.566 6.698 1.00 44.67 208 VAL A C 1
ATOM 1513 O O . VAL A 1 208 ? -12.475 8.425 6.854 1.00 44.46 208 VAL A O 1
ATOM 1517 N N . ARG A 1 209 ? -10.756 9.902 7.019 1.00 44.00 209 ARG A N 1
ATOM 1518 C CA . ARG A 1 209 ? -9.763 8.953 7.563 1.00 42.74 209 ARG A CA 1
ATOM 1519 C C . ARG A 1 209 ? -9.733 7.650 6.803 1.00 41.13 209 ARG A C 1
ATOM 1520 O O . ARG A 1 209 ? -9.678 6.565 7.415 1.00 41.70 209 ARG A O 1
ATOM 1528 N N . GLY A 1 210 ? -9.762 7.795 5.473 1.00 38.72 210 GLY A N 1
ATOM 1529 C CA . GLY A 1 210 ? -9.913 6.698 4.516 1.00 35.71 210 GLY A CA 1
ATOM 1530 C C . GLY A 1 210 ? -8.843 5.625 4.612 1.00 33.54 210 GLY A C 1
ATOM 1531 O O . GLY A 1 210 ? -9.157 4.441 4.553 1.00 33.28 210 GLY A O 1
ATOM 1532 N N . TYR A 1 211 ? -7.583 6.052 4.741 1.00 31.48 211 TYR A N 1
ATOM 1533 C CA . TYR A 1 211 ? -6.442 5.132 4.826 1.00 28.89 211 TYR A CA 1
ATOM 1534 C C . TYR A 1 211 ? -6.609 4.150 5.981 1.00 27.79 211 TYR A C 1
ATOM 1535 O O . TYR A 1 211 ? -6.546 2.937 5.775 1.00 26.04 211 TYR A O 1
ATOM 1552 N N . LYS A 1 213 ? -9.313 3.564 7.883 1.00 27.37 213 LYS A N 1
ATOM 1553 C CA . LYS A 1 213 ? -10.546 2.781 7.804 1.00 28.22 213 LYS A CA 1
ATOM 1554 C C . LYS A 1 213 ? -10.385 1.597 6.857 1.00 28.30 213 LYS A C 1
ATOM 1555 O O . LYS A 1 213 ? -10.724 0.465 7.213 1.00 27.97 213 LYS A O 1
ATOM 1561 N N . ASN A 1 214 ? -9.825 1.848 5.678 1.00 28.01 214 ASN A N 1
ATOM 1562 C CA . ASN A 1 214 ? -9.667 0.802 4.678 1.00 28.08 214 ASN A CA 1
ATOM 1563 C C . ASN A 1 214 ? -8.753 -0.308 5.188 1.00 27.03 214 ASN A C 1
ATOM 1564 O O . ASN A 1 214 ? -9.035 -1.486 4.981 1.00 27.74 214 ASN A O 1
ATOM 1569 N N . LYS A 1 215 ? -7.670 0.063 5.876 1.00 24.12 215 LYS A N 1
ATOM 1570 C CA . LYS A 1 215 ? -6.715 -0.930 6.313 1.00 22.19 215 LYS A CA 1
ATOM 1571 C C . LYS A 1 215 ? -7.019 -1.661 7.645 1.00 20.74 215 LYS A C 1
ATOM 1572 O O . LYS A 1 215 ? -6.729 -2.865 7.773 1.00 19.49 215 LYS A O 1
ATOM 1578 N N . PHE A 1 216 ? -7.513 -0.924 8.637 1.00 19.55 216 PHE A N 1
ATOM 1579 C CA . PHE A 1 216 ? -7.664 -1.464 10.002 1.00 18.88 216 PHE A CA 1
ATOM 1580 C C . PHE A 1 216 ? -9.094 -1.563 10.456 1.00 20.38 216 PHE A C 1
ATOM 1581 O O . PHE A 1 216 ? -9.351 -2.077 11.549 1.00 19.93 216 PHE A O 1
ATOM 1589 N N . GLY A 1 217 ? -10.008 -1.052 9.644 1.00 21.44 217 GLY A N 1
ATOM 1590 C CA . GLY A 1 217 ? -11.419 -1.094 9.995 1.00 23.40 217 GLY A CA 1
ATOM 1591 C C . GLY A 1 217 ? -11.878 0.128 10.739 1.00 24.60 217 GLY A C 1
ATOM 1592 O O . GLY A 1 217 ? -11.099 0.768 11.442 1.00 24.26 217 GLY A O 1
ATOM 1593 N N . GLU A 1 218 ? -13.165 0.432 10.584 1.00 26.21 218 GLU A N 1
ATOM 1594 C CA . GLU A 1 218 ? -13.808 1.578 11.211 1.00 27.36 218 GLU A CA 1
ATOM 1595 C C . GLU A 1 218 ? -13.593 1.644 12.738 1.00 26.85 218 GLU A C 1
ATOM 1596 O O . GLU A 1 218 ? -13.233 2.690 13.278 1.00 26.99 218 GLU A O 1
ATOM 1602 N N . GLY A 1 219 ? -13.803 0.535 13.432 1.00 25.45 219 GLY A N 1
ATOM 1603 C CA . GLY A 1 219 ? -13.630 0.493 14.890 1.00 25.55 219 GLY A CA 1
ATOM 1604 C C . GLY A 1 219 ? -12.229 0.837 15.372 1.00 24.47 219 GLY A C 1
ATOM 1605 O O . GLY A 1 219 ? -12.065 1.711 16.244 1.00 24.75 219 GLY A O 1
ATOM 1606 N N . ARG A 1 220 ? -11.225 0.131 14.847 1.00 23.16 220 ARG A N 1
ATOM 1607 C CA . ARG A 1 220 ? -9.831 0.350 15.257 1.00 21.90 220 ARG A CA 1
ATOM 1608 C C . ARG A 1 220 ? -9.407 1.765 14.853 1.00 21.30 220 ARG A C 1
ATOM 1609 O O . ARG A 1 220 ? -8.620 2.383 15.575 1.00 20.82 220 ARG A O 1
ATOM 1617 N N . SER A 1 221 ? -9.882 2.255 13.704 1.00 20.51 221 SER A N 1
ATOM 1618 C CA A SER A 1 221 ? -9.543 3.615 13.286 0.50 21.05 221 SER A CA 1
ATOM 1619 C CA B SER A 1 221 ? -9.609 3.631 13.238 0.50 20.87 221 SER A CA 1
ATOM 1620 C C . SER A 1 221 ? -10.087 4.643 14.273 1.00 21.27 221 SER A C 1
ATOM 1621 O O . SER A 1 221 ? -9.375 5.571 14.652 1.00 20.04 221 SER A O 1
ATOM 1626 N N . GLU A 1 222 ? -11.330 4.462 14.719 1.00 21.39 222 GLU A N 1
ATOM 1627 C CA . GLU A 1 222 ? -11.928 5.355 15.704 1.00 23.80 222 GLU A CA 1
ATOM 1628 C C . GLU A 1 222 ? -11.157 5.324 17.029 1.00 21.53 222 GLU A C 1
ATOM 1629 O O . GLU A 1 222 ? -10.862 6.376 17.618 1.00 20.21 222 GLU A O 1
ATOM 1635 N N . ALA A 1 223 ? -10.816 4.137 17.505 1.00 19.80 223 ALA A N 1
ATOM 1636 C CA . ALA A 1 223 ? -10.024 3.995 18.723 1.00 18.21 223 ALA A CA 1
ATOM 1637 C C . ALA A 1 223 ? -8.624 4.663 18.541 1.00 18.15 223 ALA A C 1
ATOM 1638 O O . ALA A 1 223 ? -8.096 5.331 19.442 1.00 18.19 223 ALA A O 1
ATOM 1640 N N . PHE A 1 224 ? -8.023 4.461 17.371 1.00 17.09 224 PHE A N 1
ATOM 1641 C CA . PHE A 1 224 ? -6.684 5.030 17.128 1.00 15.77 224 PHE A CA 1
ATOM 1642 C C . PHE A 1 224 ? -6.737 6.557 17.192 1.00 15.64 224 PHE A C 1
ATOM 1643 O O . PHE A 1 224 ? -5.886 7.180 17.848 1.00 14.61 224 PHE A O 1
ATOM 1651 N N . VAL A 1 225 ? -7.739 7.154 16.550 1.00 15.47 225 VAL A N 1
ATOM 1652 C CA . VAL A 1 225 ? -7.839 8.620 16.531 1.00 15.58 225 VAL A CA 1
ATOM 1653 C C . VAL A 1 225 ? -8.153 9.147 17.942 1.00 15.77 225 VAL A C 1
ATOM 1654 O O . VAL A 1 225 ? -7.543 10.098 18.416 1.00 16.25 225 VAL A O 1
ATOM 1658 N N . ASN A 1 226 ? -9.081 8.514 18.636 1.00 15.20 226 ASN A N 1
ATOM 1659 C CA . ASN A 1 226 ? -9.542 9.086 19.898 1.00 16.12 226 ASN A CA 1
ATOM 1660 C C . ASN A 1 226 ? -8.697 8.752 21.123 1.00 15.87 226 ASN A C 1
ATOM 1661 O O . ASN A 1 226 ? -8.660 9.529 22.109 1.00 15.83 226 ASN A O 1
ATOM 1666 N N . ASP A 1 227 ? -8.059 7.584 21.095 1.00 14.70 227 ASP A N 1
ATOM 1667 C CA . ASP A 1 227 ? -7.356 7.118 22.259 1.00 13.58 227 ASP A CA 1
ATOM 1668 C C . ASP A 1 227 ? -5.855 7.203 22.124 1.00 13.73 227 ASP A C 1
ATOM 1669 O O . ASP A 1 227 ? -5.142 7.049 23.117 1.00 14.55 227 ASP A O 1
ATOM 1674 N N . PHE A 1 228 ? -5.393 7.446 20.890 1.00 12.34 228 PHE A N 1
ATOM 1675 C CA . PHE A 1 228 ? -3.974 7.573 20.691 1.00 10.65 228 PHE A CA 1
ATOM 1676 C C . PHE A 1 228 ? -3.558 8.857 19.985 1.00 10.85 228 PHE A C 1
ATOM 1677 O O . PHE A 1 228 ? -2.703 9.592 20.515 1.00 10.01 228 PHE A O 1
ATOM 1685 N N . LEU A 1 229 ? -4.119 9.120 18.813 1.00 10.68 229 LEU A N 1
ATOM 1686 C CA . LEU A 1 229 ? -3.678 10.311 18.067 1.00 10.99 229 LEU A CA 1
ATOM 1687 C C . LEU A 1 229 ? -3.996 11.622 18.743 1.00 10.54 229 LEU A C 1
ATOM 1688 O O . LEU A 1 229 ? -3.095 12.472 18.891 1.00 11.09 229 LEU A O 1
ATOM 1693 N N . PHE A 1 230 ? -5.246 11.775 19.184 1.00 10.99 230 PHE A N 1
ATOM 1694 C CA . PHE A 1 230 ? -5.725 13.062 19.658 1.00 10.64 230 PHE A CA 1
ATOM 1695 C C . PHE A 1 230 ? -6.502 12.801 20.927 1.00 10.73 230 PHE A C 1
ATOM 1696 O O . PHE A 1 230 ? -7.722 13.021 20.996 1.00 12.11 230 PHE A O 1
ATOM 1704 N N . SER A 1 231 ? -5.787 12.327 21.942 1.00 11.00 231 SER A N 1
ATOM 1705 C CA . SER A 1 231 ? -6.469 11.855 23.143 1.00 12.51 231 SER A CA 1
ATOM 1706 C C . SER A 1 231 ? -6.616 12.871 24.246 1.00 14.23 231 SER A C 1
ATOM 1707 O O . SER A 1 231 ? -7.085 12.520 25.340 1.00 15.55 231 SER A O 1
ATOM 1710 N N . TYR A 1 232 ? -6.274 14.133 23.977 1.00 14.63 232 TYR A N 1
ATOM 1711 C CA . TYR A 1 232 ? -6.425 15.167 24.988 1.00 15.18 232 TYR A CA 1
ATOM 1712 C C . TYR A 1 232 ? -7.727 15.953 24.854 1.00 16.35 232 TYR A C 1
ATOM 1713 O O . TYR A 1 232 ? -7.911 16.970 25.567 1.00 18.67 232 TYR A O 1
ATOM 1722 N N . LYS A 1 233 ? -8.598 15.556 23.931 1.00 17.64 233 LYS A N 1
ATOM 1723 C CA . LYS A 1 233 ? -9.864 16.240 23.731 1.00 20.96 233 LYS A CA 1
ATOM 1724 C C . LYS A 1 233 ? -10.679 16.215 25.004 1.00 23.40 233 LYS A C 1
ATOM 1725 O O . LYS A 1 233 ? -11.402 17.191 25.273 1.00 25.32 233 LYS A O 1
#

Solvent-accessible surface area: 9862 Å² total

InterPro domains:
  IPR009249 Ferredoxin-dependent bilin reductase [PF05996] (36-230)
  IPR009249 Ferredoxin-dependent bilin reductase [PTHR34557] (59-231)

Foldseek 3Di:
DLCVLVVVLLCVLVVFFAFPDFPDWDAWVVSQKTKTWTWTDGFQFLTKIWIWIDGPFDTKIWIWTHGADDQQFFIWTIWTDGNFKIKDKIARFGQDALQEDDDPPADFDPPPDDDDDVGRGYRRIDIDMGTSVCPCVCVVSSSVVSVRSSCSVVRRHDHNDLLSNLSVLVVLVPPLVVCNIHNPVVSVCCSCVGVRPSD

GO terms:
  GO:7770044 phycoerythrobilin synthase activity (F, IDA)

Radius of gyration: 16.35 Å; Cα contacts (8 Å, |Δi|>4): 402; chains: 1; bounding box: 33×43×40 Å

Sequence (199 aa):
TIWQNYIDALFETFPQLEISEVWAKWDGGNGDAKLTANIRTGEHFLKAREAHHIVVDPNSDIYNTILYPKTGADLPCFGDLKFSDKKVIIVFDFQHPREKYLFSVDGLPEDDGKYRFFEGNHFSKNIFVRYCKPDDEVDQYLDTFKLYLTKYKEIDNNKPVGEDTTVYSSDFDTYTELVRGYKNKFGEGRSSEAFVNDFLFSYK